Protein 8IS9 (pdb70)

Nearest PDB structures (foldseek):
  8is6-assembly1_A  TM=1.003E+00  e=2.159E-38  Halobacillus halophilus
  8isa-assembly1_A-2  TM=9.893E-01  e=2.420E-36  Halobacillus halophilus
  4ea1-assembly1_A  TM=9.303E-01  e=4.755E-17  Staphylococcus aureus
  2zy1-assembly1_A  TM=8.867E-01  e=2.407E-17  Staphylococcus aureus
  3nri-assembly1_A  TM=8.856E-01  e=6.533E-17  Staphylococcus aureus subsp. aureus A017934/97

InterPro domains:
  IPR002060 Squalene/phytoene synthase [PF00494] (16-266)
  IPR002060 Squalene/phytoene synthase [SFLDG01018] (5-276)
  IPR008949 Isoprenoid synthase domain superfamily [G3DSA:1.10.600.10] (1-278)
  IPR008949 Isoprenoid synthase domain superfamily [SSF48576] (6-274)
  IPR019845 Squalene/phytoene synthase, conserved site [PS01044] (125-140)
  IPR019845 Squalene/phytoene synthase, conserved site [PS01045] (156-181)
  IPR033904 Trans-isoprenyl diphosphate synthases, head-to-head [cd00683] (9-266)
  IPR044843 Trans-isoprenyl diphosphate synthases, bacterial-type [SFLDG01212] (5-276)

Sequence (275 aa):
MDLNNAYDHCKNIIEKHSKTFSKAFAMLPKHQKRAVWAIYAFCRRADDIVDEGENPKEELEAFAVEFDLFMEGRLETEDPCWIALQDAFERFPLDPAPFYEMIVGQRMDLYPKTIDTKDDLLHYCYHVASTVGLMLLPVLAPGKVSRVKTGAIELGYAMQITNILRDIGEDLDNHRIYIPKQMMIEYGYTRTDLHNKKVNEAFIQLWEDLAQDAEHYYRNALATLPEYPVYSRTPVGGAAKMYRAIIQTVRNNDYQVFGNYVSDQMKKQIIAEMQ

Foldseek 3Di:
DDLVVLLVVLLVVCVVPDPLLSVLLVLFPDLLSSLLSLLVVLLVVLLCLLVPNDQSVVVLVVSVVQVVCLVVVRRDDPRSSSSSNNVSVVVWVFDCVLVVLLSVLSVQRNDDDAAADVVSLLSSLQSSFLSSLSRSCRSFAPPCCVVLSVLSSLLSLLLVLLVCLLAQQVVVVVVDHSQHNVLCVVLVCDPVNSVVQHLDPSNVVSSVVSLVSSVVSLVSNLVCLVNTPPSNNLSVNLSSVLSNVQSVQCVVVVSNNNVGHDDPVNSVVSSVVSD

Structure (mmCIF, N/CA/C/O backbo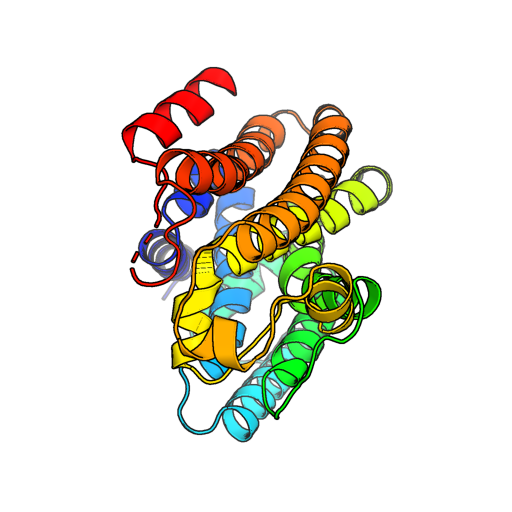ne):
data_8IS9
#
_entry.id   8IS9
#
_cell.length_a   50.590
_cell.length_b   65.130
_cell.length_c   170.940
_cell.angle_alpha   90.00
_cell.angle_beta   90.00
_cell.angle_gamma   90.00
#
_symmetry.space_group_name_H-M   'C 2 2 21'
#
loop_
_entity.id
_entity.type
_entity.pdbx_description
1 polymer CrtM
2 non-polymer 'S-[(2E,6E)-3,7,11-TRIMETHYLDODECA-2,6,10-TRIENYL] TRIHYDROGEN THIODIPHOSPHATE'
3 non-polymer 'MAGNESIUM ION'
4 water wate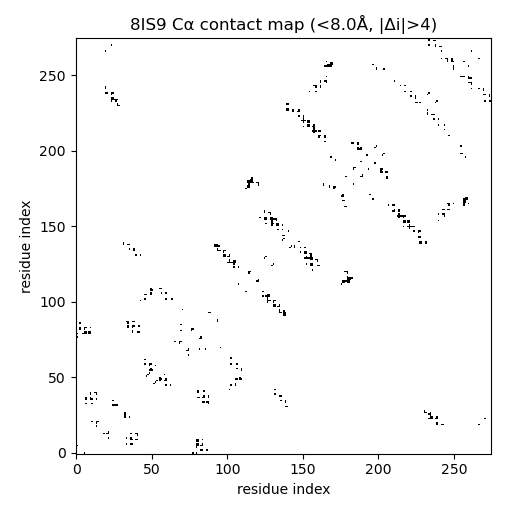r
#
loop_
_atom_site.group_PDB
_atom_site.id
_atom_site.type_symbol
_atom_site.label_atom_id
_atom_site.label_alt_id
_atom_site.label_comp_id
_atom_site.label_asym_id
_atom_site.label_entity_id
_atom_site.label_seq_id
_atom_site.pdbx_PDB_ins_code
_atom_site.Cartn_x
_atom_site.Cartn_y
_atom_site.Cartn_z
_atom_site.occupancy
_atom_site.B_iso_or_equiv
_atom_site.auth_seq_id
_atom_site.auth_comp_id
_atom_site.auth_asym_id
_atom_site.auth_atom_id
_atom_site.pdbx_PDB_model_num
ATOM 1 N N . MET A 1 2 ? 27.666 0.167 10.536 1.00 40.34 2 MET A N 1
ATOM 2 C CA . MET A 1 2 ? 26.944 -0.133 9.300 1.00 36.59 2 MET A CA 1
ATOM 3 C C . MET A 1 2 ? 26.786 1.118 8.442 1.00 37.88 2 MET A C 1
ATOM 4 O O . MET A 1 2 ? 27.002 2.235 8.919 1.00 38.26 2 MET A O 1
ATOM 9 N N . ASP A 1 3 ? 26.409 0.930 7.175 1.00 34.20 3 ASP A N 1
ATOM 10 C CA . ASP A 1 3 ? 26.190 2.060 6.288 1.00 34.08 3 ASP A CA 1
ATOM 11 C C . ASP A 1 3 ? 24.811 2.663 6.549 1.00 33.22 3 ASP A C 1
ATOM 12 O O . ASP A 1 3 ? 24.049 2.193 7.396 1.00 33.43 3 ASP A O 1
ATOM 17 N N . LEU A 1 4 ? 24.486 3.712 5.798 1.00 32.55 4 LEU A N 1
ATOM 18 C CA . LEU A 1 4 ? 23.270 4.464 6.072 1.00 29.06 4 LEU A CA 1
ATOM 19 C C . LEU A 1 4 ? 22.024 3.610 5.861 1.00 28.21 4 LEU A C 1
ATOM 20 O O . LEU A 1 4 ? 21.091 3.652 6.677 1.00 28.17 4 LEU A O 1
ATOM 25 N N . ASN A 1 5 ? 22.000 2.815 4.785 1.00 26.98 5 ASN A N 1
ATOM 26 C CA . ASN A 1 5 ? 20.848 1.961 4.509 1.00 23.85 5 ASN A CA 1
ATOM 27 C C . ASN A 1 5 ? 20.564 1.027 5.679 1.00 29.37 5 ASN A C 1
ATOM 28 O O . ASN A 1 5 ? 19.412 0.873 6.110 1.00 28.16 5 ASN A O 1
ATOM 33 N N . ASN A 1 6 ? 21.606 0.402 6.220 1.00 31.12 6 ASN A N 1
ATOM 34 C CA . ASN A 1 6 ? 21.392 -0.519 7.327 1.00 33.75 6 ASN A CA 1
ATOM 35 C C . ASN A 1 6 ? 21.111 0.209 8.638 1.00 30.17 6 ASN A C 1
ATOM 36 O O . ASN A 1 6 ? 20.404 -0.338 9.492 1.00 30.01 6 ASN A O 1
ATOM 41 N N . ALA A 1 7 ? 21.626 1.434 8.810 1.00 28.26 7 ALA A N 1
ATOM 42 C CA . ALA A 1 7 ? 21.236 2.239 9.966 1.00 28.83 7 ALA A CA 1
ATOM 43 C C . ALA A 1 7 ? 19.752 2.586 9.924 1.00 26.80 7 ALA A C 1
ATOM 44 O O . ALA A 1 7 ? 19.053 2.483 10.939 1.00 25.77 7 ALA A O 1
ATOM 46 N N . TYR A 1 8 ? 19.247 2.999 8.761 1.00 25.92 8 TYR A N 1
ATOM 47 C CA . TYR A 1 8 ? 17.820 3.277 8.660 1.00 25.38 8 TYR A CA 1
ATOM 48 C C . TYR A 1 8 ? 17.001 2.003 8.845 1.00 25.90 8 TYR A C 1
ATOM 49 O O . TYR A 1 8 ? 15.916 2.037 9.436 1.00 26.35 8 TYR A O 1
ATOM 58 N N . ASP A 1 9 ? 17.491 0.874 8.317 1.00 28.42 9 ASP A N 1
ATOM 59 C CA . ASP A 1 9 ? 16.776 -0.391 8.481 1.00 29.84 9 ASP A CA 1
ATOM 60 C C . ASP A 1 9 ? 16.636 -0.766 9.947 1.00 29.95 9 ASP A C 1
ATOM 61 O O . ASP A 1 9 ? 15.618 -1.335 10.357 1.00 30.81 9 ASP A O 1
ATOM 66 N N . HIS A 1 10 ? 17.671 -0.498 10.740 1.00 29.05 10 HIS A N 1
ATOM 67 C CA . HIS A 1 10 ? 17.562 -0.674 12.183 1.00 28.93 10 HIS A CA 1
ATOM 68 C C . HIS A 1 10 ? 16.385 0.112 12.746 1.00 30.96 10 HIS A C 1
ATOM 69 O O . HIS A 1 10 ? 15.651 -0.378 13.619 1.00 29.80 10 HIS A O 1
ATOM 76 N N . CYS A 1 11 ? 16.187 1.337 12.263 1.00 28.57 11 CYS A N 1
ATOM 77 C CA . CYS A 1 11 ? 15.083 2.150 12.763 1.00 27.77 11 CYS A CA 1
ATOM 78 C C . CYS A 1 11 ? 13.738 1.650 12.250 1.00 27.69 11 CYS A C 1
ATOM 79 O O . CYS A 1 11 ? 12.737 1.726 12.975 1.00 25.00 11 CYS A O 1
ATOM 82 N N . LYS A 1 12 ? 13.692 1.145 11.011 1.00 27.24 12 LYS A N 1
ATOM 83 C CA . LYS A 1 12 ? 12.468 0.539 10.499 1.00 30.08 12 LYS A CA 1
ATOM 84 C C . LYS A 1 12 ? 12.021 -0.605 11.403 1.00 29.18 12 LYS A C 1
ATOM 85 O O . LYS A 1 12 ? 10.831 -0.739 11.702 1.00 29.74 12 LYS A O 1
ATOM 91 N N . ASN A 1 13 ? 12.970 -1.416 11.885 1.00 29.29 13 ASN A N 1
ATOM 92 C CA . ASN A 1 13 ? 12.609 -2.522 12.767 1.00 33.26 13 ASN A CA 1
ATOM 93 C C . ASN A 1 13 ? 12.032 -2.020 14.087 1.00 32.37 13 ASN A C 1
ATOM 94 O O . ASN A 1 13 ? 11.108 -2.631 14.642 1.00 33.37 13 ASN A O 1
ATOM 99 N N . ILE A 1 14 ? 12.569 -0.919 14.615 1.00 30.31 14 ILE A N 1
ATOM 100 C CA . ILE A 1 14 ? 12.060 -0.381 15.876 1.00 29.93 14 ILE A CA 1
ATOM 101 C C . ILE A 1 14 ? 10.601 0.046 15.733 1.00 27.75 14 ILE A C 1
ATOM 102 O O . ILE A 1 14 ? 9.759 -0.284 16.578 1.00 30.51 14 ILE A O 1
ATOM 107 N N . ILE A 1 15 ? 10.277 0.800 14.678 1.00 28.10 15 ILE A N 1
ATOM 108 C CA . ILE A 1 15 ? 8.895 1.262 14.531 1.00 28.36 15 ILE A CA 1
ATOM 109 C C . ILE A 1 15 ? 7.970 0.092 14.220 1.00 31.04 15 ILE A C 1
ATOM 110 O O . ILE A 1 15 ? 6.843 0.034 14.725 1.00 29.11 15 ILE A O 1
ATOM 115 N N . GLU A 1 16 ? 8.429 -0.875 13.418 1.00 31.13 16 GLU A N 1
ATOM 116 C CA . GLU A 1 16 ? 7.571 -2.013 13.097 1.00 31.37 16 GLU A CA 1
ATOM 117 C C . GLU A 1 16 ? 7.249 -2.842 14.338 1.00 34.22 16 GLU A C 1
ATOM 118 O O . GLU A 1 16 ? 6.124 -3.337 14.482 1.00 34.84 16 GLU A O 1
ATOM 124 N N . LYS A 1 17 ? 8.213 -2.986 15.255 1.00 32.00 17 LYS A N 1
ATOM 125 C CA . LYS A 1 17 ? 7.968 -3.755 16.474 1.00 33.92 17 LYS A CA 1
ATOM 126 C C . LYS A 1 17 ? 7.085 -3.004 17.463 1.00 36.36 17 LYS A C 1
ATOM 127 O O . LYS A 1 17 ? 6.315 -3.628 18.209 1.00 36.38 17 LYS A O 1
ATOM 129 N N . HIS A 1 18 ? 7.185 -1.676 17.505 1.00 31.85 18 HIS A N 1
ATOM 130 C CA . HIS A 1 18 ? 6.461 -0.925 18.521 1.00 32.99 18 HIS A CA 1
ATOM 131 C C . HIS A 1 18 ? 5.023 -0.605 18.131 1.00 33.54 18 HIS A C 1
ATOM 132 O O . HIS A 1 18 ? 4.134 -0.666 18.987 1.00 31.60 18 HIS A O 1
ATOM 139 N N . SER A 1 19 ? 4.765 -0.243 16.873 1.00 30.74 19 SER A N 1
ATOM 140 C CA . SER A 1 19 ? 3.445 0.279 16.522 1.00 30.12 19 SER A CA 1
ATOM 141 C C . SER A 1 19 ? 3.074 -0.134 15.105 1.00 31.79 19 SER A C 1
ATOM 142 O O . SER A 1 19 ? 3.602 0.426 14.139 1.00 28.87 19 SER A O 1
ATOM 145 N N . LYS A 1 20 ? 2.140 -1.080 14.983 1.00 32.15 20 LYS A N 1
ATOM 146 C CA . LYS A 1 20 ? 1.595 -1.409 13.671 1.00 31.80 20 LYS A CA 1
ATOM 147 C C . LYS A 1 20 ? 0.931 -0.199 13.028 1.00 29.78 20 LYS A C 1
ATOM 148 O O . LYS A 1 20 ? 0.993 -0.034 11.804 1.00 31.00 20 LYS A O 1
ATOM 150 N N . THR A 1 21 ? 0.306 0.663 13.834 1.00 28.18 21 THR A N 1
ATOM 151 C CA . THR A 1 21 ? -0.369 1.840 13.296 1.00 26.06 21 THR A CA 1
ATOM 152 C C . THR A 1 21 ? 0.615 2.812 12.649 1.00 25.20 21 THR A C 1
ATOM 153 O O . THR A 1 21 ? 0.442 3.205 11.492 1.00 24.87 21 THR A O 1
ATOM 157 N N . PHE A 1 22 ? 1.645 3.235 13.390 1.00 27.74 22 PHE A N 1
ATOM 158 C CA . PHE A 1 22 ? 2.540 4.249 12.841 1.00 26.85 22 PHE A CA 1
ATOM 159 C C . PHE A 1 22 ? 3.433 3.678 11.752 1.00 25.32 22 PHE A C 1
ATOM 160 O O . PHE A 1 22 ? 3.750 4.374 10.781 1.00 23.72 22 PHE A O 1
ATOM 168 N N . SER A 1 23 ? 3.853 2.419 11.885 1.00 27.68 23 SER A N 1
ATOM 169 C CA . SER A 1 23 ? 4.685 1.836 10.841 1.00 25.59 23 SER A CA 1
ATOM 170 C C . SER A 1 23 ? 3.907 1.718 9.537 1.00 27.40 23 SER A C 1
ATOM 171 O O . SER A 1 23 ? 4.406 2.087 8.474 1.00 27.77 23 SER A O 1
ATOM 174 N N . LYS A 1 24 ? 2.670 1.227 9.610 1.00 27.37 24 LYS A N 1
ATOM 175 C CA . LYS A 1 24 ? 1.845 1.104 8.410 1.00 28.70 24 LYS A CA 1
ATOM 176 C C . LYS A 1 24 ? 1.539 2.470 7.802 1.00 25.17 24 LYS A C 1
ATOM 177 O O . LYS A 1 24 ? 1.558 2.635 6.574 1.00 29.40 24 LYS A O 1
ATOM 183 N N . ALA A 1 25 ? 1.266 3.466 8.642 1.00 26.66 25 ALA A N 1
ATOM 184 C CA . ALA A 1 25 ? 0.950 4.795 8.131 1.00 23.37 25 ALA A CA 1
ATOM 185 C C . ALA A 1 25 ? 2.158 5.424 7.453 1.00 28.02 25 ALA A C 1
ATOM 186 O O . ALA A 1 25 ? 2.057 5.950 6.337 1.00 27.20 25 ALA A O 1
ATOM 188 N N . PHE A 1 26 ? 3.314 5.370 8.103 1.00 24.35 26 PHE A N 1
ATOM 189 C CA . PHE A 1 26 ? 4.460 6.082 7.558 1.00 24.50 26 PHE A CA 1
ATOM 190 C C . PHE A 1 26 ? 5.162 5.316 6.440 1.00 26.10 26 PHE A C 1
ATOM 191 O O . PHE A 1 26 ? 5.888 5.933 5.651 1.00 24.86 26 PHE A O 1
ATOM 199 N N . ALA A 1 27 ? 4.939 4.000 6.315 1.00 25.08 27 ALA A N 1
ATOM 200 C CA . ALA A 1 27 ? 5.514 3.270 5.178 1.00 26.25 27 ALA A CA 1
ATOM 201 C C . ALA A 1 27 ? 4.999 3.790 3.841 1.00 28.03 27 ALA A C 1
ATOM 202 O O . ALA A 1 27 ? 5.587 3.498 2.789 1.00 32.17 27 ALA A O 1
ATOM 204 N N . MET A 1 28 ? 3.935 4.574 3.868 1.00 29.13 28 MET A N 1
ATOM 205 C CA . MET A 1 28 ? 3.277 5.080 2.686 1.00 27.35 28 MET A CA 1
ATOM 206 C C . MET A 1 28 ? 3.926 6.370 2.195 1.00 27.12 28 MET A C 1
ATOM 207 O O . MET A 1 28 ? 3.602 6.838 1.103 1.00 27.60 28 MET A O 1
ATOM 212 N N . LEU A 1 29 ? 4.862 6.935 2.976 1.00 24.90 29 LEU A N 1
ATOM 213 C CA . LEU A 1 29 ? 5.597 8.129 2.582 1.00 23.22 29 LEU A CA 1
ATOM 214 C C . LEU A 1 29 ? 6.611 7.801 1.491 1.00 22.58 29 LEU A C 1
ATOM 215 O O . LEU A 1 29 ? 7.037 6.650 1.356 1.00 25.29 29 LEU A O 1
ATOM 220 N N . PRO A 1 30 ? 7.036 8.801 0.717 1.00 20.91 30 PRO A N 1
ATOM 221 C CA . PRO A 1 30 ? 8.157 8.591 -0.207 1.00 22.56 30 PRO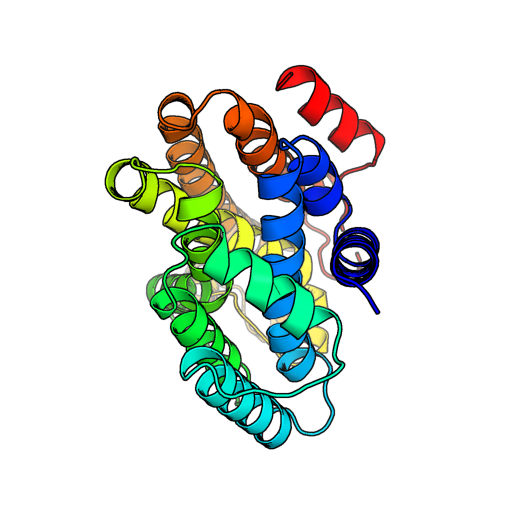 A CA 1
ATOM 222 C C . PRO A 1 30 ? 9.452 8.317 0.550 1.00 23.97 30 PRO A C 1
ATOM 223 O O . PRO A 1 30 ? 9.584 8.601 1.738 1.00 20.05 30 PRO A O 1
ATOM 227 N N . LYS A 1 31 ? 10.437 7.796 -0.184 1.00 23.15 31 LYS A N 1
ATOM 228 C CA . LYS A 1 31 ? 11.567 7.086 0.425 1.00 24.14 31 LYS A CA 1
ATOM 229 C C . LYS A 1 31 ? 12.273 7.890 1.516 1.00 21.69 31 LYS A C 1
ATOM 230 O O . LYS A 1 31 ? 12.389 7.442 2.665 1.00 22.58 31 LYS A O 1
ATOM 236 N N . HIS A 1 32 ? 12.794 9.068 1.169 1.00 21.80 32 HIS A N 1
ATOM 237 C CA . HIS A 1 32 ? 13.648 9.771 2.122 1.00 22.24 32 HIS A CA 1
ATOM 238 C C . HIS A 1 32 ? 12.854 10.347 3.291 1.00 21.67 32 HIS A C 1
ATOM 239 O O . HIS A 1 32 ? 13.366 10.391 4.420 1.00 20.74 32 HIS A O 1
ATOM 246 N N . GLN A 1 33 ? 11.609 10.772 3.050 1.00 22.53 33 GLN A N 1
ATOM 247 C CA . GLN A 1 33 ? 10.745 11.199 4.147 1.00 20.84 33 GLN A CA 1
ATOM 248 C C . GLN A 1 33 ? 10.457 10.046 5.095 1.00 21.05 33 GLN A C 1
ATOM 249 O O . GLN A 1 33 ? 10.495 10.212 6.328 1.00 18.76 33 GLN A O 1
ATOM 255 N N . LYS A 1 34 ? 10.166 8.868 4.535 1.00 18.34 34 LYS A N 1
ATOM 256 C CA . LYS A 1 34 ? 9.895 7.685 5.347 1.00 20.01 34 LYS A CA 1
ATOM 257 C C . LYS A 1 34 ? 11.086 7.333 6.228 1.00 18.37 34 LYS A C 1
ATOM 258 O O . LYS A 1 34 ? 10.934 7.063 7.429 1.00 19.45 34 LYS A O 1
ATOM 264 N N . ARG A 1 35 ? 12.287 7.309 5.641 1.00 20.24 35 ARG A N 1
ATOM 265 C CA . ARG A 1 35 ? 13.484 7.010 6.424 1.00 19.94 35 ARG A CA 1
ATOM 266 C C . ARG A 1 35 ? 13.715 8.045 7.519 1.00 20.02 35 ARG A C 1
ATOM 267 O O . ARG A 1 35 ? 14.036 7.684 8.655 1.00 20.48 35 ARG A O 1
ATOM 275 N N . ALA A 1 36 ? 13.536 9.336 7.211 1.00 19.48 36 ALA A N 1
ATOM 276 C CA . ALA A 1 36 ? 13.699 10.351 8.253 1.00 21.00 36 ALA A CA 1
ATOM 277 C C . ALA A 1 36 ? 12.701 10.159 9.393 1.00 19.69 36 ALA A C 1
ATOM 278 O O . ALA A 1 36 ? 13.051 10.349 10.568 1.00 19.70 36 ALA A O 1
ATOM 280 N N . VAL A 1 37 ? 11.456 9.779 9.070 1.00 18.41 37 VAL A N 1
ATOM 281 C CA . VAL A 1 37 ? 10.462 9.546 10.119 1.00 18.00 37 VAL A CA 1
ATOM 282 C C . VAL A 1 37 ? 10.873 8.371 10.995 1.00 21.72 37 VAL A C 1
ATOM 283 O O . VAL A 1 37 ? 10.747 8.426 12.221 1.00 18.92 37 VAL A O 1
ATOM 287 N N . TRP A 1 38 ? 11.369 7.287 10.393 1.00 19.95 38 TRP A N 1
ATOM 288 C CA . TRP A 1 38 ? 11.895 6.175 11.192 1.00 20.71 38 TRP A CA 1
ATOM 289 C C . TRP A 1 38 ? 12.963 6.626 12.185 1.00 21.88 38 TRP A C 1
ATOM 290 O O . TRP A 1 38 ? 12.958 6.200 13.347 1.00 21.30 38 TRP A O 1
ATOM 301 N N . ALA A 1 39 ? 13.908 7.461 11.741 1.00 17.16 39 ALA A N 1
ATOM 302 C CA . ALA A 1 39 ? 14.980 7.897 12.637 1.00 18.08 39 ALA A CA 1
ATOM 303 C C . ALA A 1 39 ? 14.437 8.777 13.763 1.00 19.97 39 ALA A C 1
ATOM 304 O O . ALA A 1 39 ? 14.841 8.635 14.929 1.00 20.84 39 ALA A O 1
ATOM 306 N N . ILE A 1 40 ? 13.527 9.694 13.431 1.00 19.96 40 ILE A N 1
ATOM 307 C CA . ILE A 1 40 ? 12.945 10.574 14.445 1.00 23.44 40 ILE A CA 1
ATOM 308 C C . ILE A 1 40 ? 12.114 9.771 15.440 1.00 22.37 40 ILE A C 1
ATOM 309 O O . ILE A 1 40 ? 12.197 9.986 16.661 1.00 20.53 40 ILE A O 1
ATOM 314 N N . TYR A 1 41 ? 11.318 8.823 14.938 1.00 20.90 41 TYR A N 1
ATOM 315 C CA . TYR A 1 41 ? 10.553 7.935 15.811 1.00 22.42 41 TYR A CA 1
ATOM 316 C C . TYR A 1 41 ? 11.462 7.155 16.754 1.00 21.69 41 TYR A C 1
ATOM 317 O O . TYR A 1 41 ? 11.158 7.017 17.952 1.00 24.01 41 TYR A O 1
ATOM 326 N N . ALA A 1 42 ? 12.591 6.653 16.246 1.00 23.27 42 ALA A N 1
ATOM 327 C CA . ALA A 1 42 ? 13.522 5.922 17.102 1.00 24.45 42 ALA A CA 1
ATOM 328 C C . ALA A 1 42 ? 14.071 6.790 18.229 1.00 24.79 42 ALA A C 1
ATOM 329 O O . ALA A 1 42 ? 14.286 6.287 19.335 1.00 23.81 42 ALA A O 1
ATOM 331 N N . PHE A 1 43 ? 14.286 8.087 17.986 1.00 23.42 43 PHE A N 1
ATOM 332 C CA . PHE A 1 43 ? 14.738 8.982 19.054 1.00 24.76 43 PHE A CA 1
ATOM 333 C C . PHE A 1 43 ? 13.680 9.105 20.140 1.00 23.39 43 PHE A C 1
ATOM 334 O O . PHE A 1 43 ? 13.996 9.060 21.337 1.00 22.01 43 PHE A O 1
ATOM 342 N N . CYS A 1 44 ? 12.419 9.266 19.736 1.00 21.40 44 CYS A N 1
ATOM 343 C CA . CYS A 1 44 ? 11.322 9.360 20.700 1.00 21.02 44 CYS A CA 1
ATOM 344 C C . CYS A 1 44 ? 11.167 8.064 21.477 1.00 24.17 44 CYS A C 1
ATOM 345 O O . CYS A 1 44 ? 10.915 8.075 22.688 1.00 24.71 44 CYS A O 1
ATOM 348 N N . ARG A 1 45 ? 11.339 6.938 20.796 1.00 26.92 45 ARG A N 1
ATOM 349 C CA . ARG A 1 45 ? 11.110 5.636 21.403 1.00 24.03 45 ARG A CA 1
ATOM 350 C C . ARG A 1 45 ? 12.174 5.349 22.458 1.00 27.18 45 ARG A C 1
AT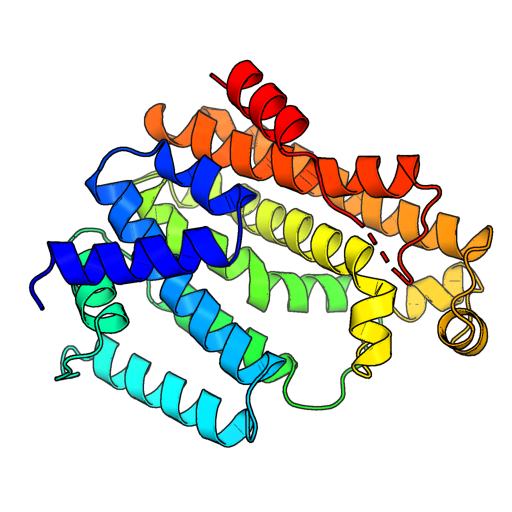OM 351 O O . ARG A 1 45 ? 11.862 4.851 23.548 1.00 28.70 45 ARG A O 1
ATOM 359 N N . ARG A 1 46 ? 13.431 5.702 22.170 1.00 24.23 46 ARG A N 1
ATOM 360 C CA . ARG A 1 46 ? 14.501 5.494 23.146 1.00 26.97 46 ARG A CA 1
ATOM 361 C C . ARG A 1 46 ? 14.287 6.341 24.397 1.00 27.79 46 ARG A C 1
ATOM 362 O O . ARG A 1 46 ? 14.497 5.864 25.520 1.00 29.38 46 ARG A O 1
ATOM 370 N N . ALA A 1 47 ? 13.860 7.596 24.232 1.00 27.03 47 ALA A N 1
ATOM 371 C CA . ALA A 1 47 ? 13.635 8.456 25.395 1.00 24.71 47 ALA A CA 1
ATOM 372 C C . ALA A 1 47 ? 12.516 7.910 26.269 1.00 27.74 47 ALA A C 1
ATOM 373 O O . ALA A 1 47 ? 12.651 7.815 27.499 1.00 26.45 47 ALA A O 1
ATOM 375 N N . ASP A 1 48 ? 11.395 7.552 25.645 1.00 26.34 48 ASP A N 1
ATOM 376 C CA . ASP A 1 48 ? 10.251 7.061 26.401 1.00 25.00 48 ASP A CA 1
ATOM 377 C C . ASP A 1 48 ? 10.551 5.725 27.063 1.00 30.30 48 ASP A C 1
ATOM 378 O O . ASP A 1 48 ? 10.057 5.457 28.167 1.00 26.37 48 ASP A O 1
ATOM 383 N N . ASP A 1 49 ? 11.364 4.887 26.413 1.00 30.02 49 ASP A N 1
ATOM 384 C CA . ASP A 1 49 ? 11.679 3.574 26.956 1.00 31.08 49 ASP A CA 1
ATOM 385 C C . ASP A 1 49 ? 12.613 3.691 28.150 1.00 32.37 49 ASP A C 1
ATOM 386 O O . ASP A 1 49 ? 12.530 2.884 29.082 1.00 33.54 49 ASP A O 1
ATOM 391 N N . ILE A 1 50 ? 13.514 4.677 28.129 1.00 26.93 50 ILE A N 1
ATOM 392 C CA . ILE A 1 50 ? 14.369 4.930 29.290 1.00 26.58 50 ILE A CA 1
ATOM 393 C C . ILE A 1 50 ? 13.514 5.199 30.521 1.00 32.14 50 ILE A C 1
ATOM 394 O O . ILE A 1 50 ? 13.749 4.650 31.606 1.00 30.87 50 ILE A O 1
ATOM 399 N N . VAL A 1 51 ? 12.506 6.052 30.365 1.00 31.12 51 VAL A N 1
ATOM 400 C CA . VAL A 1 51 ? 11.723 6.506 31.507 1.00 26.44 51 VAL A CA 1
ATOM 401 C C . VAL A 1 51 ? 10.663 5.480 31.895 1.00 32.52 51 VAL A C 1
ATOM 402 O O . VAL A 1 51 ? 10.396 5.264 33.088 1.00 28.96 51 VAL A O 1
ATOM 406 N N . ASP A 1 52 ? 10.042 4.827 30.910 1.00 31.38 52 ASP A N 1
ATOM 407 C CA . ASP A 1 52 ? 8.934 3.923 31.191 1.00 32.92 52 ASP A CA 1
ATOM 408 C C . ASP A 1 52 ? 9.383 2.499 31.483 1.00 33.62 52 ASP A C 1
ATOM 409 O O . ASP A 1 52 ? 8.651 1.762 32.156 1.00 39.88 52 ASP A O 1
ATOM 414 N N . GLU A 1 53 ? 10.563 2.095 31.018 1.00 32.93 53 GLU A N 1
ATOM 415 C CA . GLU A 1 53 ? 11.012 0.720 31.201 1.00 36.82 53 GLU A CA 1
ATOM 416 C C . GLU A 1 53 ? 12.409 0.580 31.797 1.00 38.81 53 GLU A C 1
ATOM 417 O O . GLU A 1 53 ? 12.776 -0.536 32.182 1.00 41.91 53 GLU A O 1
ATOM 419 N N . GLY A 1 54 ? 13.189 1.668 31.917 1.00 36.88 54 GLY A N 1
ATOM 420 C CA . GLY A 1 54 ? 14.561 1.559 32.373 1.00 34.82 54 GLY A CA 1
ATOM 421 C C . GLY A 1 54 ? 14.684 1.368 33.878 1.00 36.40 54 GLY A C 1
ATOM 422 O O . GLY A 1 54 ? 13.727 1.554 34.629 1.00 38.43 54 GLY A O 1
ATOM 423 N N . GLU A 1 55 ? 15.900 1.016 34.305 1.00 36.79 55 GLU A N 1
ATOM 424 C CA . GLU A 1 55 ? 16.181 0.674 35.700 1.00 38.22 55 GLU A CA 1
ATOM 425 C C . GLU A 1 55 ? 16.587 1.873 36.550 1.00 39.83 55 GLU A C 1
ATOM 426 O O . GLU A 1 55 ? 16.223 1.933 37.730 1.00 40.00 55 GLU A O 1
ATOM 428 N N . ASN A 1 56 ? 17.355 2.825 36.021 1.00 37.22 56 ASN A N 1
ATOM 429 C CA . ASN A 1 56 ? 17.567 4.089 36.726 1.00 38.85 56 ASN A CA 1
ATOM 430 C C . ASN A 1 56 ? 17.252 5.128 35.668 1.00 34.08 56 ASN A C 1
ATOM 431 O O . ASN A 1 56 ? 18.133 5.533 34.895 1.00 35.37 56 ASN A O 1
ATOM 436 N N . PRO A 1 57 ? 16.000 5.559 35.580 1.00 34.10 57 PRO A N 1
ATOM 437 C CA . PRO A 1 57 ? 15.635 6.461 34.484 1.00 33.85 57 PRO A CA 1
ATOM 438 C C . PRO A 1 57 ? 16.241 7.84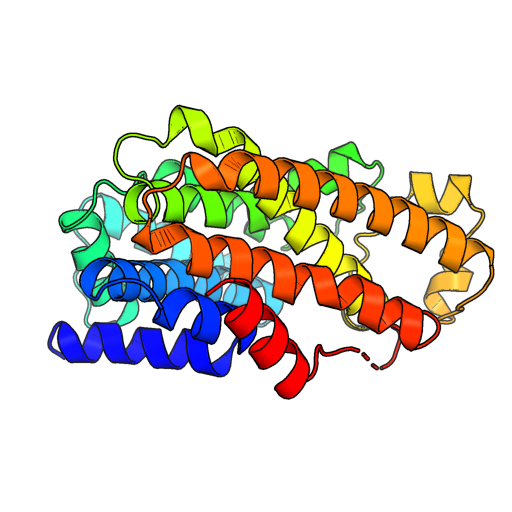9 34.606 1.00 32.31 57 PRO A C 1
ATOM 439 O O . PRO A 1 57 ? 16.415 8.512 33.570 1.00 27.69 57 PRO A O 1
ATOM 443 N N . LYS A 1 58 ? 16.527 8.341 35.822 1.00 27.74 58 LYS A N 1
ATOM 444 C CA . LYS A 1 58 ? 17.080 9.692 35.897 1.00 29.94 58 LYS A CA 1
ATOM 445 C C . LYS A 1 58 ? 18.473 9.713 35.278 1.00 31.41 58 LYS A C 1
ATOM 446 O O . LYS A 1 58 ? 18.787 10.540 34.404 1.00 32.09 58 LYS A O 1
ATOM 452 N N . GLU A 1 59 ? 19.354 8.828 35.766 1.00 33.36 59 GLU A N 1
ATOM 453 C CA . GLU A 1 59 ? 20.726 8.780 35.272 1.00 32.47 59 GLU A CA 1
ATOM 454 C C . GLU A 1 59 ? 20.755 8.462 33.778 1.00 30.99 59 GLU A C 1
ATOM 455 O O . GLU A 1 59 ? 21.524 9.062 33.022 1.00 30.96 59 GLU A O 1
ATOM 461 N N . GLU A 1 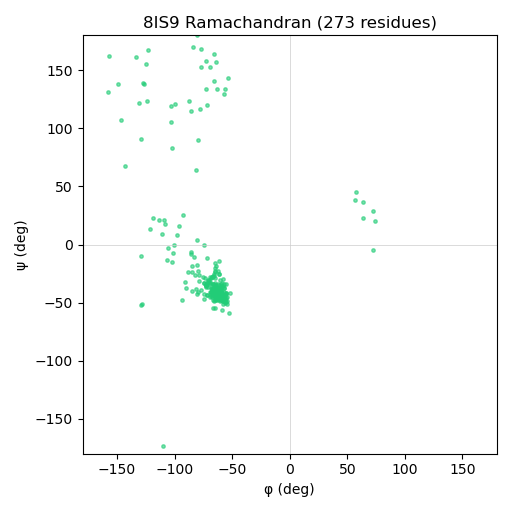60 ? 19.900 7.541 33.331 1.00 28.85 60 GLU A N 1
ATOM 462 C CA . GLU A 1 60 ? 19.921 7.136 31.924 1.00 30.28 60 GLU A CA 1
ATOM 463 C C . GLU A 1 60 ? 19.341 8.215 31.008 1.00 29.39 60 GLU A C 1
ATOM 464 O O . GLU A 1 60 ? 19.795 8.375 29.867 1.00 24.72 60 GLU A O 1
ATOM 470 N N . LEU A 1 61 ? 18.317 8.940 31.465 1.00 26.99 61 LEU A N 1
ATOM 471 C CA . LEU A 1 61 ? 17.771 10.022 30.649 1.00 28.03 61 LEU A CA 1
ATOM 472 C C . LEU A 1 61 ? 18.726 11.210 30.612 1.00 28.40 61 LEU A C 1
ATOM 473 O O . LEU A 1 61 ? 18.872 11.872 29.578 1.00 25.10 61 LEU A O 1
ATOM 478 N N . GLU A 1 62 ? 19.400 11.496 31.727 1.00 27.23 62 GLU A N 1
ATOM 479 C CA . GLU A 1 62 ? 20.389 12.567 31.701 1.00 24.69 62 GLU A CA 1
ATOM 480 C C . GLU A 1 62 ? 21.511 12.250 30.715 1.00 25.49 62 GLU A C 1
ATOM 481 O O . GLU A 1 62 ? 21.989 13.142 30.013 1.00 25.52 62 GLU A O 1
ATOM 483 N N . ALA A 1 63 ? 21.942 10.985 30.654 1.00 24.83 63 ALA A N 1
ATOM 484 C CA . ALA A 1 63 ? 22.983 10.591 29.704 1.00 24.78 63 ALA A CA 1
ATOM 485 C C . ALA A 1 63 ? 22.485 10.705 28.274 1.00 26.70 63 ALA A C 1
ATOM 486 O O . ALA A 1 63 ? 23.232 11.121 27.385 1.00 26.05 63 ALA A O 1
ATOM 488 N N . PHE A 1 64 ? 21.228 10.324 28.042 1.00 22.99 64 PHE A N 1
ATOM 489 C CA . PHE A 1 64 ? 20.628 10.485 26.720 1.00 25.23 64 PHE A CA 1
ATOM 490 C C . PHE A 1 64 ? 20.615 11.951 26.304 1.00 24.17 64 PHE A C 1
ATOM 491 O O . PHE A 1 64 ? 20.954 12.283 25.159 1.00 24.44 64 PHE A O 1
ATOM 499 N N . ALA A 1 65 ? 20.247 12.846 27.231 1.00 22.00 65 ALA A N 1
ATOM 500 C CA . ALA A 1 65 ? 20.218 14.277 26.942 1.00 24.97 65 ALA A CA 1
ATOM 501 C C . ALA A 1 65 ? 21.612 14.803 26.642 1.00 25.49 65 ALA A C 1
ATOM 502 O O . ALA A 1 65 ? 21.788 15.630 25.739 1.00 23.61 65 ALA A O 1
ATOM 504 N N . VAL A 1 66 ? 22.614 14.317 27.376 1.00 25.06 66 VAL A N 1
ATOM 505 C CA . VAL A 1 66 ? 23.993 14.736 27.134 1.00 26.61 66 VAL A CA 1
ATOM 506 C C . VAL A 1 66 ? 24.452 14.305 25.746 1.00 23.42 66 VAL A C 1
ATOM 507 O O . VAL A 1 66 ? 25.107 15.073 25.029 1.00 25.02 66 VAL A O 1
ATOM 511 N N . GLU A 1 67 ? 24.118 13.074 25.347 1.00 24.24 67 GLU A N 1
ATOM 512 C CA . GLU A 1 67 ? 24.469 12.598 24.011 1.00 25.75 67 GLU A CA 1
ATOM 513 C C . GLU A 1 67 ? 23.782 13.418 22.925 1.00 25.50 67 GLU A C 1
ATOM 514 O O . GLU A 1 67 ? 24.385 13.716 21.888 1.00 23.80 67 GLU A O 1
ATOM 516 N N . PHE A 1 68 ? 22.511 13.782 23.132 1.00 23.05 68 PHE A N 1
ATOM 517 C CA . PHE A 1 68 ? 21.834 14.595 22.128 1.00 23.27 68 PHE A CA 1
ATOM 518 C C . PHE A 1 68 ? 22.459 15.984 22.038 1.00 25.29 68 PHE A C 1
ATOM 519 O O . PHE A 1 68 ? 22.561 16.549 20.945 1.00 25.38 68 PHE A O 1
ATOM 527 N N . ASP A 1 69 ? 22.934 16.524 23.162 1.00 24.70 69 ASP A N 1
ATOM 528 C CA . ASP A 1 69 ? 23.673 17.784 23.141 1.00 23.68 69 ASP A CA 1
ATOM 529 C C . ASP A 1 69 ? 24.921 17.657 22.276 1.00 24.33 69 ASP A C 1
ATOM 530 O O . ASP A 1 69 ? 25.197 18.511 21.423 1.00 26.27 69 ASP A O 1
ATOM 535 N N . LEU A 1 70 ? 25.690 16.586 22.492 1.00 23.67 70 LEU A N 1
ATOM 536 C CA . LEU A 1 70 ? 26.878 16.340 21.680 1.00 23.67 70 LEU A CA 1
ATOM 537 C C . LEU A 1 70 ? 26.500 16.158 20.218 1.00 24.18 70 LEU A C 1
ATOM 538 O O . LEU A 1 70 ? 27.179 16.666 19.325 1.00 23.77 70 LEU A O 1
ATOM 543 N N . PHE A 1 71 ? 25.416 15.428 19.968 1.00 22.94 71 PHE A N 1
ATOM 544 C CA . PHE A 1 71 ? 24.920 15.232 18.611 1.00 24.38 71 PHE A CA 1
ATOM 545 C C . PHE A 1 71 ? 24.641 16.562 17.919 1.00 23.21 71 PHE A C 1
ATOM 546 O O . PHE A 1 71 ? 25.044 16.773 16.766 1.00 25.03 71 PHE A O 1
ATOM 554 N N . MET A 1 72 ? 23.930 17.474 18.604 1.00 23.72 72 MET A N 1
ATOM 555 C CA . MET A 1 72 ? 23.593 18.765 17.997 1.00 28.90 72 MET A CA 1
ATOM 556 C C . MET A 1 72 ? 24.804 19.659 17.765 1.00 30.83 72 MET A C 1
ATOM 557 O O . MET A 1 72 ? 24.789 20.469 16.829 1.00 32.82 72 MET A O 1
ATOM 562 N N . GLU A 1 73 ? 25.856 19.523 18.567 1.00 27.39 73 GLU A N 1
ATOM 563 C CA . GLU A 1 73 ? 27.089 20.253 18.294 1.00 29.49 73 GLU A CA 1
ATOM 564 C C . GLU A 1 73 ? 27.861 19.672 17.123 1.00 30.15 73 GLU A C 1
ATOM 565 O O . GLU A 1 73 ? 28.911 20.220 16.753 1.00 32.89 73 GLU A O 1
ATOM 567 N N . GLY A 1 74 ? 27.358 18.599 16.514 1.00 29.35 74 GLY A N 1
ATOM 568 C CA . GLY A 1 74 ? 28.039 17.960 15.408 1.00 29.20 74 GLY A CA 1
ATOM 569 C C . GLY A 1 74 ? 29.255 17.167 15.811 1.00 32.86 74 GLY A C 1
ATOM 570 O O . GLY A 1 74 ? 30.102 16.877 14.962 1.00 36.86 74 GLY A O 1
ATOM 571 N N . ARG A 1 75 ? 29.356 16.789 17.085 1.00 28.90 75 ARG A N 1
ATOM 572 C CA . ARG A 1 75 ? 30.568 16.195 17.629 1.00 33.65 75 ARG A CA 1
ATOM 573 C C . ARG A 1 75 ? 30.357 14.802 18.218 1.00 34.73 75 ARG A C 1
ATOM 574 O O . ARG A 1 75 ? 31.248 14.303 18.913 1.00 37.75 75 ARG A O 1
ATOM 576 N N . LEU A 1 76 ? 29.222 14.147 17.963 1.00 27.05 76 LEU A N 1
ATOM 577 C CA . LEU A 1 76 ? 29.013 12.789 18.458 1.00 28.47 76 LEU A CA 1
ATOM 578 C C . LEU A 1 76 ? 29.614 11.790 17.471 1.00 29.86 76 LEU A C 1
ATOM 579 O O . LEU A 1 76 ? 29.153 11.687 16.325 1.00 30.59 76 LEU A O 1
ATOM 584 N N . GLU A 1 77 ? 30.650 11.067 17.909 1.00 29.67 77 GLU A N 1
ATOM 585 C CA . GLU A 1 77 ? 31.259 9.986 17.136 1.00 30.45 77 GLU A CA 1
ATOM 586 C C . GLU A 1 77 ? 30.774 8.661 17.716 1.00 29.59 77 GLU A C 1
ATOM 587 O O . GLU A 1 77 ? 31.014 8.375 18.893 1.00 30.72 77 GLU A O 1
ATOM 593 N N . THR A 1 78 ? 30.089 7.862 16.900 1.00 30.74 78 THR A N 1
ATOM 594 C CA . THR A 1 78 ? 29.380 6.700 17.418 1.00 30.24 78 THR A CA 1
ATOM 595 C C . THR A 1 78 ? 29.184 5.677 16.308 1.00 33.39 78 THR A C 1
ATOM 596 O O . THR A 1 78 ? 29.301 5.987 15.119 1.00 34.90 78 THR A O 1
ATOM 600 N N . GLU A 1 79 ? 28.893 4.445 16.721 1.00 32.30 79 GLU A N 1
ATOM 601 C CA . GLU A 1 79 ? 28.469 3.381 15.820 1.00 33.39 79 GLU A CA 1
ATOM 602 C C . GLU A 1 79 ? 27.009 3.002 16.038 1.00 31.88 79 GLU A C 1
ATOM 603 O O . GLU A 1 79 ? 26.541 2.005 15.474 1.00 34.83 79 GLU A O 1
ATOM 609 N N . ASP A 1 80 ? 26.286 3.776 16.835 1.00 34.22 80 ASP A N 1
ATOM 610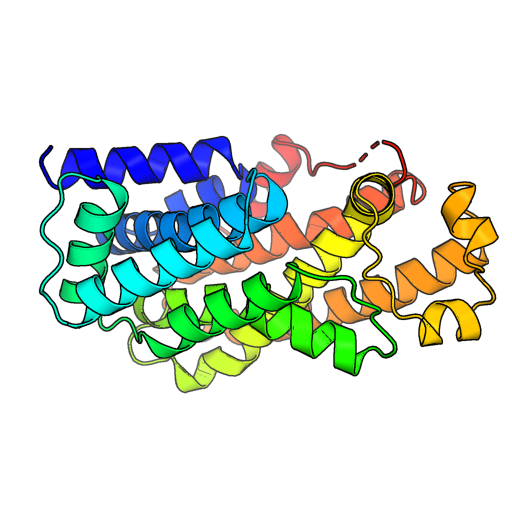 C CA . ASP A 1 80 ? 24.891 3.481 17.167 1.00 29.55 80 ASP A CA 1
ATOM 611 C C . ASP A 1 80 ? 24.053 3.745 15.921 1.00 28.76 80 ASP A C 1
ATOM 612 O O . ASP A 1 80 ? 24.053 4.874 15.416 1.00 26.67 80 ASP A O 1
ATOM 617 N N . PRO A 1 81 ? 23.342 2.756 15.389 1.00 28.91 81 PRO A N 1
ATOM 618 C CA . PRO A 1 81 ? 22.600 2.998 14.139 1.00 27.27 81 PRO A CA 1
ATOM 619 C C . PRO A 1 81 ? 21.547 4.090 14.268 1.00 27.23 81 PRO A C 1
ATOM 620 O O . PRO A 1 81 ? 21.273 4.791 13.284 1.00 25.99 81 PRO A O 1
ATOM 624 N N . CYS A 1 82 ? 20.959 4.265 15.453 1.00 26.88 82 CYS A N 1
ATOM 625 C CA . CYS A 1 82 ? 19.931 5.288 15.628 1.00 26.06 82 CYS A CA 1
ATOM 626 C C . CYS A 1 82 ? 20.501 6.684 15.430 1.00 24.87 82 CYS A C 1
ATOM 627 O O . CYS A 1 82 ? 19.862 7.544 14.814 1.00 24.09 82 CYS A O 1
ATOM 630 N N . TRP A 1 83 ? 21.701 6.937 15.959 1.00 25.69 83 TRP A N 1
ATOM 631 C CA . TRP A 1 83 ? 22.320 8.244 15.776 1.00 23.13 83 TRP A CA 1
ATOM 632 C C . TRP A 1 83 ? 22.811 8.438 14.341 1.00 23.27 83 TRP A C 1
ATOM 633 O O . TRP A 1 83 ? 22.771 9.556 13.824 1.00 24.31 83 TRP A O 1
ATOM 644 N N . ILE A 1 84 ? 23.299 7.376 13.695 1.00 22.24 84 ILE A N 1
ATOM 645 C CA . ILE A 1 84 ? 23.747 7.484 12.309 1.00 24.35 84 ILE A CA 1
ATOM 646 C C . ILE A 1 84 ? 22.574 7.867 11.412 1.00 24.28 84 ILE A C 1
ATOM 647 O O . ILE A 1 84 ? 22.680 8.751 10.551 1.00 24.36 84 ILE A O 1
ATOM 652 N N . ALA A 1 85 ? 21.433 7.205 11.616 1.00 22.14 85 ALA A N 1
ATOM 653 C CA . ALA A 1 85 ? 20.227 7.531 10.861 1.00 21.16 85 ALA A CA 1
ATOM 654 C C . ALA A 1 85 ? 19.760 8.953 11.155 1.00 20.72 85 ALA A C 1
ATOM 655 O O . ALA A 1 85 ? 19.429 9.708 10.233 1.00 19.45 85 ALA A O 1
ATOM 657 N N . LEU A 1 86 ? 19.718 9.332 12.443 1.00 21.39 86 LEU A N 1
ATOM 658 C CA . LEU A 1 86 ? 19.265 10.673 12.808 1.00 19.58 86 LEU A CA 1
ATOM 659 C C . LEU A 1 86 ? 20.209 11.749 12.279 1.00 20.66 86 LEU A C 1
ATOM 660 O O . LEU A 1 86 ? 19.771 12.849 11.922 1.00 20.61 86 LEU A O 1
ATOM 665 N N . GLN A 1 87 ? 21.513 11.464 12.247 1.00 21.50 87 GLN A N 1
ATOM 666 C CA . GLN A 1 87 ? 22.442 12.418 11.659 1.00 23.66 87 GLN A CA 1
ATOM 667 C C . GLN A 1 87 ? 22.069 12.714 10.207 1.00 23.55 87 GLN A C 1
ATOM 668 O O . GLN A 1 87 ? 22.033 13.877 9.792 1.00 23.47 87 GLN A O 1
ATOM 674 N N . ASP A 1 88 ? 21.724 11.680 9.439 1.00 19.30 88 ASP A N 1
ATOM 675 C CA . ASP A 1 88 ? 21.365 11.909 8.042 1.00 21.47 88 ASP A CA 1
ATOM 676 C C . ASP A 1 88 ? 20.055 12.674 7.932 1.00 21.21 88 ASP A C 1
ATOM 677 O O . ASP A 1 88 ? 19.931 13.589 7.109 1.00 20.90 88 ASP A O 1
ATOM 682 N N . ALA A 1 89 ? 19.074 12.335 8.773 1.00 20.32 89 ALA A N 1
ATOM 683 C CA . ALA A 1 89 ? 17.802 13.036 8.714 1.00 19.38 89 ALA A CA 1
ATOM 684 C C . ALA A 1 89 ? 17.960 14.529 9.002 1.00 20.38 89 ALA A C 1
ATOM 685 O O . ALA A 1 89 ? 17.333 15.357 8.327 1.00 21.10 89 ALA A O 1
ATOM 687 N N . PHE A 1 90 ? 18.796 14.895 9.998 1.00 21.94 90 PHE A N 1
ATOM 688 C CA . PHE A 1 90 ? 19.014 16.307 10.314 1.00 20.90 90 PHE A CA 1
ATOM 689 C C . PHE A 1 90 ? 19.776 17.026 9.212 1.00 27.69 90 PHE A C 1
ATOM 690 O O . PHE A 1 90 ? 19.632 18.241 9.035 1.00 31.82 90 PHE A O 1
ATOM 698 N N . GLU A 1 91 ? 20.609 16.309 8.484 1.00 24.90 91 GLU A N 1
ATOM 699 C CA . GLU A 1 91 ? 21.367 16.939 7.424 1.00 28.22 91 GLU A CA 1
ATOM 700 C C . GLU A 1 91 ? 20.559 16.996 6.135 1.00 25.32 91 GLU A C 1
ATOM 701 O O . GLU A 1 91 ? 20.758 17.908 5.326 1.00 32.94 91 GLU A O 1
ATOM 707 N N . ARG A 1 92 ? 19.573 16.116 5.980 1.00 24.98 92 ARG A N 1
ATOM 708 C CA . ARG A 1 92 ? 18.799 16.021 4.751 1.00 23.76 92 ARG A CA 1
ATOM 709 C C . ARG A 1 92 ? 17.557 16.905 4.761 1.00 25.14 92 ARG A C 1
ATOM 710 O O . ARG A 1 92 ? 17.146 17.403 3.709 1.00 27.10 92 ARG A O 1
ATOM 718 N N . PHE A 1 93 ? 16.949 17.111 5.926 1.00 22.51 93 PHE A N 1
ATOM 719 C CA . PHE A 1 93 ? 15.769 17.937 6.118 1.00 23.12 93 PHE A CA 1
ATOM 720 C C . PHE A 1 93 ? 16.057 18.991 7.174 1.00 25.59 93 PHE A C 1
ATOM 721 O O . PHE A 1 93 ? 16.916 18.786 8.031 1.00 27.57 93 PHE A O 1
ATOM 729 N N . PRO A 1 94 ? 15.348 20.119 7.156 1.00 25.28 94 PRO A N 1
ATOM 730 C CA . PRO A 1 94 ? 15.596 21.165 8.169 1.00 28.14 94 PRO A CA 1
ATOM 731 C C . PRO A 1 94 ? 14.894 20.882 9.496 1.00 26.29 94 PRO A C 1
ATOM 732 O O . PRO A 1 94 ? 14.012 21.624 9.945 1.00 31.12 94 PRO A O 1
ATOM 736 N N . LEU A 1 95 ? 15.291 19.798 10.149 1.00 24.23 95 LEU A N 1
ATOM 737 C CA . LEU A 1 95 ? 14.725 19.486 11.457 1.00 23.78 95 LEU A CA 1
ATOM 738 C C . LEU A 1 95 ? 15.120 20.544 12.481 1.00 26.69 95 LEU A C 1
ATOM 739 O O . LEU A 1 95 ? 16.254 21.032 12.496 1.00 30.02 95 LEU A O 1
ATOM 744 N N . ASP A 1 96 ? 14.167 20.888 13.345 1.00 29.08 96 ASP A N 1
ATOM 745 C CA . ASP A 1 96 ? 14.346 21.891 14.386 1.00 29.88 96 ASP A CA 1
ATOM 746 C C . ASP A 1 96 ? 14.634 21.180 15.697 1.00 27.46 96 ASP A C 1
ATOM 747 O O . ASP A 1 96 ? 13.811 20.363 16.125 1.00 27.48 96 ASP A O 1
ATOM 752 N N . PRO A 1 97 ? 15.767 21.421 16.356 1.00 26.56 97 PRO A N 1
ATOM 753 C CA . PRO A 1 97 ? 16.033 20.717 17.619 1.00 24.75 97 PRO A CA 1
ATOM 754 C C . PRO A 1 97 ? 15.066 21.066 18.735 1.00 23.32 97 PRO A C 1
ATOM 755 O O . PRO A 1 97 ? 14.977 20.304 19.708 1.00 24.63 97 PRO A O 1
ATOM 759 N N . ALA A 1 98 ? 14.371 22.201 18.651 1.00 25.75 98 ALA A N 1
ATOM 760 C CA . ALA A 1 98 ? 13.593 22.664 19.801 1.00 25.25 98 ALA A CA 1
ATOM 761 C C . ALA A 1 98 ? 12.574 21.639 20.289 1.00 25.72 98 ALA A C 1
ATOM 762 O O . ALA A 1 98 ? 12.559 21.362 21.502 1.00 23.43 98 ALA A O 1
ATOM 764 N N . PRO A 1 99 ? 11.715 21.039 19.447 1.00 23.86 99 PRO A N 1
ATOM 765 C CA . PRO A 1 99 ? 10.790 20.017 19.976 1.00 22.79 99 PRO A CA 1
ATOM 766 C C . PRO A 1 99 ? 11.490 18.765 20.488 1.00 23.24 99 PRO A C 1
ATOM 767 O O . PRO A 1 99 ? 10.924 18.054 21.324 1.00 21.15 99 PRO A O 1
ATOM 771 N N . PHE A 1 100 ? 12.689 18.447 19.990 1.00 20.67 100 PHE A N 1
ATOM 772 C CA . PHE A 1 100 ? 13.438 17.318 20.538 1.00 18.51 100 PHE A CA 1
ATOM 773 C C . PHE A 1 100 ? 13.801 17.563 21.997 1.00 22.30 100 PHE A C 1
ATOM 774 O O . PHE A 1 100 ? 13.656 16.672 22.841 1.00 22.01 100 PHE A O 1
ATOM 782 N N . TYR A 1 101 ? 14.294 18.768 22.303 1.00 22.51 101 TYR A N 1
ATOM 783 C CA . TYR A 1 101 ? 14.564 19.130 23.696 1.00 22.17 101 TYR A CA 1
ATOM 784 C C . TYR A 1 101 ? 13.292 19.109 24.526 1.00 22.24 101 TYR A C 1
ATOM 785 O O . TYR A 1 101 ? 13.304 18.678 25.688 1.00 24.28 101 TYR A O 1
ATOM 794 N N . GLU A 1 102 ? 12.187 19.593 23.954 1.00 22.72 102 GLU A N 1
ATOM 795 C CA . GLU A 1 102 ? 10.934 19.666 24.698 1.00 23.67 102 GLU A CA 1
ATOM 796 C C . GLU A 1 102 ? 10.414 18.274 25.044 1.00 22.58 102 GLU A C 1
ATOM 797 O O . GLU A 1 102 ? 9.846 18.077 26.129 1.00 22.32 102 GLU A O 1
ATOM 803 N N . MET A 1 103 ? 10.632 17.294 24.157 1.00 22.91 103 MET A N 1
ATOM 804 C CA . MET A 1 103 ? 10.292 15.902 24.450 1.00 21.53 103 MET A CA 1
ATOM 805 C C . MET A 1 103 ? 11.037 15.387 25.678 1.00 25.19 103 MET A C 1
ATOM 806 O O . MET A 1 103 ? 10.462 14.666 26.507 1.00 21.46 103 MET A O 1
ATOM 811 N N . ILE A 1 104 ? 12.314 15.739 25.810 1.00 22.42 104 ILE A N 1
ATOM 812 C CA . ILE A 1 104 ? 13.082 15.290 26.962 1.00 22.75 104 ILE A CA 1
ATOM 813 C C . ILE A 1 104 ? 12.546 15.942 28.231 1.00 23.13 104 ILE A C 1
ATOM 814 O O . ILE A 1 104 ? 12.482 15.309 29.294 1.00 25.11 104 ILE A O 1
ATOM 819 N N . VAL A 1 105 ? 12.133 17.210 28.136 1.00 24.17 105 VAL A N 1
ATOM 820 C CA . VAL A 1 105 ? 11.447 17.864 29.249 1.00 25.88 105 VAL A CA 1
ATOM 821 C C . VAL A 1 105 ? 10.204 17.075 29.641 1.00 25.64 105 VAL A C 1
ATOM 822 O O . VAL A 1 105 ? 9.919 16.879 30.832 1.00 24.19 105 VAL A O 1
ATOM 826 N N . GLY A 1 106 ? 9.436 16.617 28.649 1.00 25.05 106 GLY A N 1
ATOM 827 C CA . GLY A 1 106 ? 8.250 15.830 28.949 1.00 23.43 106 GLY A CA 1
ATOM 828 C C . GLY A 1 106 ? 8.571 14.515 29.635 1.00 27.43 106 GLY A C 1
ATOM 829 O O . GLY A 1 106 ? 7.893 14.114 30.581 1.00 23.00 106 GLY A O 1
ATOM 830 N N . GLN A 1 107 ? 9.606 13.826 29.166 1.00 25.06 107 GLN A N 1
ATOM 831 C CA . GLN A 1 107 ? 9.975 12.555 29.777 1.00 21.01 107 GLN A CA 1
ATOM 832 C C . GLN A 1 107 ? 10.425 12.738 31.225 1.00 22.25 107 GLN A C 1
ATOM 833 O O . GLN A 1 107 ? 10.166 11.875 32.065 1.00 24.35 107 GLN A O 1
ATOM 839 N N . ARG A 1 108 ? 11.093 13.857 31.528 1.00 22.75 108 ARG A N 1
ATOM 840 C CA . ARG A 1 108 ? 11.462 14.178 32.908 1.00 24.97 108 ARG A CA 1
ATOM 841 C C . ARG A 1 108 ? 10.241 14.240 33.811 1.00 25.41 108 ARG A C 1
ATOM 842 O O . ARG A 1 108 ? 10.339 13.962 35.014 1.00 24.59 108 ARG A O 1
ATOM 850 N N . MET A 1 109 ? 9.082 14.606 33.252 1.00 24.44 109 MET A N 1
ATOM 851 C CA . MET A 1 109 ? 7.848 14.731 34.037 1.00 28.08 109 MET A CA 1
ATOM 852 C C . MET A 1 109 ? 7.433 13.394 34.638 1.00 26.97 109 MET A C 1
ATOM 853 O O . MET A 1 109 ? 6.703 13.367 35.639 1.00 32.45 109 MET A O 1
ATOM 858 N N . ASP A 1 110 ? 7.889 12.286 34.059 1.00 24.07 110 ASP A N 1
ATOM 859 C CA . ASP A 1 110 ? 7.493 10.950 34.472 1.00 26.17 110 ASP A CA 1
ATOM 860 C C . ASP A 1 110 ? 8.504 10.305 35.409 1.00 28.02 110 ASP A C 1
ATOM 861 O O . ASP A 1 110 ? 8.381 9.115 35.720 1.00 27.18 110 ASP A O 1
ATOM 866 N N . LEU A 1 111 ? 9.500 11.068 35.859 1.00 24.85 111 LEU A N 1
ATOM 867 C CA . LEU A 1 111 ? 10.556 10.498 36.686 1.00 23.23 111 LEU A CA 1
ATOM 868 C C . LEU A 1 111 ? 10.156 10.402 38.144 1.00 25.96 111 LEU A C 1
ATOM 869 O O . LEU A 1 111 ? 10.690 9.554 38.862 1.00 27.17 111 LEU A O 1
ATOM 874 N N . TYR A 1 112 ? 9.244 11.254 38.594 1.00 26.46 112 TYR A N 1
ATOM 875 C CA . TYR A 1 112 ? 8.892 11.429 39.987 1.00 28.20 112 TYR A CA 1
ATOM 876 C C . TYR A 1 112 ? 7.379 11.455 40.137 1.00 28.77 112 TYR A C 1
ATOM 877 O O . TYR A 1 112 ? 6.658 11.670 39.153 1.00 29.44 112 TYR A O 1
ATOM 886 N N . PRO A 1 113 ? 6.861 11.221 41.344 1.00 27.41 113 PRO A N 1
ATOM 887 C CA . PRO A 1 113 ? 5.404 11.206 41.528 1.00 27.16 113 PRO A CA 1
ATOM 888 C C . PRO A 1 113 ? 4.753 12.479 41.011 1.00 30.72 113 PRO A C 1
ATOM 889 O O . PRO A 1 113 ? 5.292 13.582 41.134 1.00 31.29 113 PRO A O 1
ATOM 893 N N . LYS A 1 114 ? 3.567 12.310 40.433 1.00 29.33 114 LYS A N 1
ATOM 894 C CA . LYS A 1 114 ? 2.901 13.364 39.694 1.00 35.11 114 LYS A CA 1
ATOM 895 C C . LYS A 1 114 ? 1.405 13.166 39.836 1.00 30.28 114 LYS A C 1
ATOM 896 O O . LYS A 1 114 ? 0.923 12.035 39.765 1.00 33.25 114 LYS A O 1
ATOM 902 N N . THR A 1 115 ? 0.677 14.258 40.035 1.00 32.29 115 THR A N 1
ATOM 903 C CA . THR A 1 115 ? -0.777 14.227 39.984 1.00 30.63 115 THR A CA 1
ATOM 904 C C . THR A 1 115 ? -1.243 15.244 38.953 1.00 32.31 115 THR A C 1
ATOM 905 O O . THR A 1 115 ? -0.879 16.425 39.017 1.00 32.53 115 THR A O 1
ATOM 909 N N . ILE A 1 116 ? -2.008 14.769 37.980 1.00 27.87 116 ILE A N 1
ATOM 910 C CA . ILE A 1 116 ? -2.710 15.635 37.044 1.00 29.74 116 ILE A CA 1
ATOM 911 C C . ILE A 1 116 ? -3.944 16.183 37.745 1.00 29.02 116 ILE A C 1
ATOM 912 O O . ILE A 1 116 ? -4.847 15.423 38.100 1.00 27.84 116 ILE A O 1
ATOM 917 N N . ASP A 1 117 ? -3.997 17.498 37.933 1.00 29.10 117 ASP A N 1
ATOM 918 C CA . ASP A 1 117 ? -5.140 18.055 38.649 1.00 31.04 117 ASP A CA 1
ATOM 919 C C . ASP A 1 117 ? -6.241 18.494 37.690 1.00 31.14 117 ASP A C 1
ATOM 920 O O . ASP A 1 117 ? -7.413 18.171 37.895 1.00 29.95 117 ASP A O 1
ATOM 925 N N . THR A 1 118 ? -5.880 19.223 36.643 1.00 29.37 118 THR A N 1
ATOM 926 C CA . THR A 1 118 ? -6.835 19.845 35.743 1.00 25.46 118 THR A CA 1
ATOM 927 C C . THR A 1 118 ? -6.583 19.382 34.314 1.00 25.55 118 THR A C 1
ATOM 928 O O . THR A 1 118 ? -5.546 18.789 34.007 1.00 24.24 118 THR A O 1
ATOM 932 N N . LYS A 1 119 ? -7.555 19.671 33.442 1.00 29.01 119 LYS A N 1
ATOM 933 C CA . LYS A 1 119 ? -7.356 19.415 32.019 1.00 25.06 119 LYS A CA 1
ATOM 934 C C . LYS A 1 119 ? -6.153 20.179 31.487 1.00 27.76 119 LYS A C 1
ATOM 935 O O . LYS A 1 119 ? -5.447 19.690 30.592 1.00 25.74 119 LYS A O 1
ATOM 941 N N . ASP A 1 120 ? -5.891 21.371 32.028 1.00 31.18 120 ASP A N 1
ATOM 942 C CA . ASP A 1 120 ? -4.738 22.135 31.565 1.00 31.69 120 ASP A CA 1
ATOM 943 C C . ASP A 1 120 ? -3.443 21.427 31.924 1.00 30.44 120 ASP A C 1
ATOM 944 O O . ASP A 1 120 ? -2.497 21.418 31.129 1.00 26.98 120 ASP A O 1
ATOM 949 N N . ASP A 1 121 ? -3.386 20.836 33.123 1.00 30.33 121 ASP A N 1
ATOM 950 C CA . ASP A 1 121 ? -2.254 19.998 33.501 1.00 27.13 121 ASP A CA 1
ATOM 951 C C . ASP A 1 121 ? -2.096 18.840 32.533 1.00 26.75 121 ASP A C 1
ATOM 952 O O . ASP A 1 121 ? -0.975 18.498 32.134 1.00 25.00 121 ASP A O 1
ATOM 957 N N . LEU A 1 122 ? -3.216 18.196 32.185 1.00 25.93 122 LEU A N 1
ATOM 958 C CA . LEU A 1 122 ? -3.175 17.079 31.253 1.00 24.21 122 LEU A CA 1
ATOM 959 C C . LEU A 1 122 ? -2.632 17.520 29.900 1.00 23.36 122 LEU A C 1
ATOM 960 O O . LEU A 1 122 ? -1.792 16.833 29.309 1.00 24.36 122 LEU A O 1
ATOM 965 N N . LEU A 1 123 ? -3.079 18.679 29.406 1.00 20.70 123 LEU A N 1
ATOM 966 C CA . LEU A 1 123 ? -2.623 19.130 28.090 1.00 23.20 123 LEU A CA 1
ATOM 967 C C . LEU A 1 123 ? -1.157 19.535 28.107 1.00 26.02 123 LEU A C 1
ATOM 968 O O . LEU A 1 123 ? -0.454 19.345 27.109 1.00 24.39 123 LEU A O 1
ATOM 973 N N . HIS A 1 124 ? -0.682 20.100 29.214 1.00 26.39 124 HIS A N 1
ATOM 974 C CA . HIS A 1 124 ? 0.735 20.420 29.338 1.00 25.49 124 HIS A CA 1
ATOM 975 C C . HIS A 1 124 ? 1.592 19.166 29.214 1.00 25.49 124 HIS A C 1
ATOM 976 O O . HIS A 1 124 ? 2.611 19.165 28.510 1.00 25.86 124 HIS A O 1
ATOM 983 N N . TYR A 1 125 ? 1.169 18.079 29.858 1.00 22.40 125 TYR A N 1
ATOM 984 C CA . TYR A 1 125 ? 1.867 16.805 29.735 1.00 21.03 125 TYR A CA 1
ATOM 985 C C . TYR A 1 125 ? 1.760 16.259 28.312 1.00 23.27 125 TYR A C 1
ATOM 986 O O . TYR A 1 125 ? 2.765 15.846 27.723 1.00 22.30 125 TYR A O 1
ATOM 995 N N . CYS A 1 126 ? 0.545 16.244 27.751 1.00 21.82 126 CYS A N 1
ATOM 996 C CA . CYS A 1 126 ? 0.370 15.756 26.381 1.00 20.05 126 CYS A CA 1
ATOM 997 C C . CYS A 1 126 ? 1.207 16.552 25.394 1.00 24.01 126 CYS A C 1
ATOM 998 O O . CYS A 1 126 ? 1.721 15.990 24.417 1.00 23.21 126 CYS A O 1
ATOM 1001 N N . TYR A 1 127 ? 1.338 17.866 25.610 1.00 21.10 127 TYR A N 1
ATOM 1002 C CA . TYR A 1 127 ? 2.144 18.663 24.690 1.00 23.77 127 TYR A CA 1
ATOM 1003 C C . TYR A 1 127 ? 3.579 18.169 24.678 1.00 24.95 127 TYR A C 1
ATOM 1004 O O . TYR A 1 127 ? 4.185 17.998 23.611 1.00 20.82 127 TYR A O 1
ATOM 1013 N N . HIS A 1 128 ? 4.136 17.917 25.862 1.00 22.20 128 HIS A N 1
ATOM 1014 C CA . HIS A 1 128 ? 5.561 17.653 25.933 1.00 22.79 128 HIS A CA 1
ATOM 1015 C C . HIS A 1 128 ? 5.910 16.233 25.526 1.00 22.27 128 HIS A C 1
ATOM 1016 O O . HIS A 1 128 ? 6.998 16.008 24.987 1.00 26.12 128 HIS A O 1
ATOM 1023 N N . VAL A 1 129 ? 4.996 15.275 25.674 1.00 21.25 129 VAL A N 1
ATOM 1024 C CA . VAL A 1 129 ? 5.331 13.899 25.312 1.00 22.00 129 VAL A CA 1
ATOM 1025 C C . VAL A 1 129 ? 4.766 13.452 23.967 1.00 25.15 129 VAL A C 1
ATOM 1026 O O . VAL A 1 129 ? 5.200 12.408 23.462 1.00 24.83 129 VAL A O 1
ATOM 1030 N N . ALA A 1 130 ? 3.802 14.180 23.385 1.00 21.39 130 ALA A N 1
ATOM 1031 C CA . ALA A 1 130 ? 3.162 13.749 22.141 1.00 22.39 130 ALA A CA 1
ATOM 1032 C C . ALA A 1 130 ? 3.160 14.841 21.079 1.00 23.00 130 ALA A C 1
ATOM 1033 O O . ALA A 1 130 ? 3.577 14.595 19.942 1.00 21.66 130 ALA A O 1
ATOM 1035 N N . SER A 1 131 ? 2.693 16.046 21.424 1.00 20.37 131 SER A N 1
ATOM 1036 C CA . SER A 1 131 ? 2.673 17.125 20.445 1.00 21.04 131 SER A CA 1
ATOM 1037 C C . SER A 1 131 ? 4.067 17.372 19.889 1.00 18.86 131 SER A C 1
ATOM 1038 O O . SER A 1 131 ? 4.228 17.649 18.695 1.00 21.34 131 SER A O 1
ATOM 1041 N N . THR A 1 132 ? 5.095 17.266 20.749 1.00 20.55 132 THR A N 1
ATOM 1042 C CA . THR A 1 132 ? 6.465 17.475 20.290 1.00 22.96 132 THR A CA 1
ATOM 1043 C C . THR A 1 132 ? 6.852 16.498 19.189 1.00 23.35 132 THR A C 1
ATOM 1044 O O . THR A 1 132 ? 7.639 16.846 18.299 1.00 22.89 132 THR A O 1
ATOM 1048 N N . VAL A 1 133 ? 6.368 15.252 19.258 1.00 21.10 133 VAL A N 1
ATOM 1049 C CA . VAL A 1 133 ? 6.649 14.300 18.183 1.00 23.11 133 VAL A CA 1
ATOM 1050 C C . VAL A 1 133 ? 6.124 14.840 16.867 1.00 21.63 133 VAL A C 1
ATOM 1051 O O . VAL A 1 133 ? 6.804 14.788 15.830 1.00 20.75 133 VAL A O 1
ATOM 1055 N N . GLY A 1 134 ? 4.889 15.350 16.883 1.00 22.39 134 GLY A N 1
ATOM 1056 C CA . GLY A 1 134 ? 4.335 15.942 15.671 1.00 23.33 134 GLY A CA 1
ATOM 1057 C C . GLY A 1 134 ? 5.179 17.094 15.155 1.00 22.23 134 GLY A C 1
ATOM 1058 O O . GLY A 1 134 ? 5.459 17.191 13.954 1.00 22.00 134 GLY A O 1
ATOM 1059 N N . LEU A 1 135 ? 5.632 17.958 16.065 1.00 22.27 135 LEU A N 1
ATOM 1060 C CA . LEU A 1 135 ? 6.462 19.097 15.686 1.00 22.12 135 LEU A CA 1
ATOM 1061 C C . LEU A 1 135 ? 7.806 18.649 15.123 1.00 23.62 135 LEU A C 1
ATOM 1062 O O . LEU A 1 135 ? 8.341 19.282 14.203 1.00 26.25 135 LEU A O 1
ATOM 1067 N N . MET A 1 136 ? 8.371 17.569 15.673 1.00 23.52 136 MET A N 1
ATOM 1068 C CA . MET A 1 136 ? 9.618 17.003 15.156 1.00 21.82 136 MET A CA 1
ATOM 1069 C C . MET A 1 136 ? 9.471 16.588 13.699 1.00 20.50 136 MET A C 1
ATOM 1070 O O . MET A 1 136 ? 10.379 16.798 12.884 1.00 23.69 136 MET A O 1
ATOM 1075 N N . LEU A 1 137 ? 8.325 15.984 13.365 1.00 18.53 137 LEU A N 1
ATOM 1076 C CA . LEU A 1 137 ? 8.076 15.439 12.036 1.00 20.66 137 LEU A CA 1
ATOM 1077 C C . LEU A 1 137 ? 7.675 16.492 11.016 1.00 23.18 137 LEU A C 1
ATOM 1078 O O . LEU A 1 137 ? 7.835 16.250 9.818 1.00 20.14 137 LEU A O 1
ATOM 1083 N N . LEU A 1 138 ? 7.142 17.634 11.448 1.00 22.78 138 LEU A N 1
ATOM 1084 C CA . LEU A 1 138 ? 6.533 18.564 10.495 1.00 25.94 138 LEU A CA 1
ATOM 1085 C C . LEU A 1 138 ? 7.437 19.005 9.349 1.00 25.14 138 LEU A C 1
ATOM 1086 O O . LEU A 1 138 ? 6.933 19.109 8.212 1.00 25.06 138 LEU A O 1
ATOM 1091 N N . PRO A 1 139 ? 8.719 19.325 9.552 1.00 22.76 139 PRO A N 1
ATOM 1092 C CA . PRO A 1 139 ? 9.546 19.717 8.396 1.00 24.99 139 PRO A CA 1
ATOM 1093 C C . PRO A 1 139 ? 9.688 18.621 7.351 1.00 22.91 139 PRO A C 1
ATOM 1094 O O . PRO A 1 139 ? 9.917 18.930 6.170 1.00 30.08 139 PRO A O 1
ATOM 1098 N N . VAL A 1 140 ? 9.543 17.353 7.743 1.00 21.55 140 VAL A N 1
ATOM 1099 C CA . VAL A 1 140 ? 9.572 16.242 6.798 1.00 21.33 140 VAL A CA 1
ATOM 1100 C C . VAL A 1 140 ? 8.222 16.079 6.102 1.00 21.48 140 VAL A C 1
ATOM 1101 O O . VAL A 1 140 ? 8.156 15.830 4.887 1.00 23.06 140 VAL A O 1
ATOM 1105 N N . LEU A 1 141 ? 7.131 16.199 6.863 1.00 20.96 141 LEU A N 1
ATOM 1106 C CA . LEU A 1 141 ? 5.792 15.955 6.338 1.00 22.95 141 LEU A CA 1
ATOM 1107 C C . LEU A 1 141 ? 5.255 17.133 5.535 1.00 23.60 141 LEU A C 1
ATOM 1108 O O . LEU A 1 141 ? 4.467 16.932 4.600 1.00 25.39 141 LEU A O 1
ATOM 1113 N N . ALA A 1 142 ? 5.633 18.361 5.881 1.00 22.98 142 ALA A N 1
ATOM 1114 C CA . ALA A 1 142 ? 5.054 19.550 5.249 1.00 26.79 142 ALA A CA 1
ATOM 1115 C C . ALA A 1 142 ? 6.103 20.641 5.068 1.00 29.45 142 ALA A C 1
ATOM 1116 O O . ALA A 1 142 ? 6.012 21.717 5.673 1.00 30.43 142 ALA A O 1
ATOM 1118 N N . PRO A 1 143 ? 7.093 20.410 4.201 1.00 28.43 143 PRO A N 1
ATOM 1119 C CA . PRO A 1 143 ? 8.139 21.423 3.982 1.00 32.37 143 PRO A CA 1
ATOM 1120 C C . PRO A 1 143 ? 7.552 22.764 3.566 1.00 35.40 143 PRO A C 1
ATOM 1121 O O . PRO A 1 143 ? 6.680 22.841 2.694 1.00 36.28 143 PRO A O 1
ATOM 1125 N N . GLY A 1 144 ? 8.048 23.828 4.194 1.00 38.67 144 GLY A N 1
ATOM 1126 C CA . GLY A 1 144 ? 7.592 25.166 3.881 1.00 40.51 144 GLY A CA 1
ATOM 1127 C C . GLY A 1 144 ? 6.202 25.515 4.367 1.00 41.12 144 GLY A C 1
ATOM 1128 O O . GLY A 1 144 ? 5.787 26.669 4.211 1.00 44.46 144 GLY A O 1
ATOM 1129 N N . LYS A 1 145 ? 5.468 24.567 4.957 1.00 38.20 145 LYS A N 1
ATOM 1130 C CA . LYS A 1 145 ? 4.115 24.813 5.444 1.00 39.17 145 LYS A CA 1
ATOM 1131 C C . LYS A 1 145 ? 3.992 24.600 6.952 1.00 37.63 145 LYS A C 1
ATOM 1132 O O . LYS A 1 145 ? 2.883 24.386 7.457 1.00 34.56 145 LYS A O 1
ATOM 1134 N N . VAL A 1 146 ? 5.101 24.685 7.692 1.00 38.90 146 VAL A N 1
ATOM 1135 C CA . VAL A 1 146 ? 5.079 24.320 9.110 1.00 33.01 146 VAL A CA 1
ATOM 1136 C C . VAL A 1 146 ? 4.108 25.200 9.896 1.00 38.35 146 VAL A C 1
ATOM 1137 O O . VAL A 1 146 ? 3.278 24.695 10.661 1.00 36.46 146 VAL A O 1
ATOM 1141 N N . SER A 1 147 ? 4.186 26.525 9.720 1.00 40.78 147 SER A N 1
ATOM 1142 C CA . SER A 1 147 ? 3.392 27.412 10.570 1.00 39.41 147 SER A CA 1
ATOM 1143 C C . SER A 1 147 ? 1.892 27.280 10.323 1.00 38.74 147 SER A C 1
ATOM 1144 O O . SER A 1 147 ? 1.104 27.520 11.245 1.00 39.61 147 SER A O 1
ATOM 1147 N N . ARG A 1 148 ? 1.461 26.898 9.116 1.00 38.49 148 ARG A N 1
ATOM 1148 C CA . ARG A 1 148 ? 0.019 26.802 8.900 1.00 39.71 148 ARG A CA 1
ATOM 1149 C C . ARG A 1 148 ? -0.575 25.468 9.339 1.00 35.99 148 ARG A C 1
ATOM 1150 O O . ARG A 1 148 ? -1.792 25.390 9.530 1.00 37.41 148 ARG A O 1
ATOM 1158 N N . VAL A 1 149 ? 0.235 24.420 9.497 1.00 31.07 149 VAL A N 1
ATOM 1159 C CA . VAL A 1 149 ? -0.254 23.138 9.997 1.00 24.85 149 VAL A CA 1
ATOM 1160 C C . VAL A 1 149 ? 0.163 22.890 11.442 1.00 26.13 149 VAL A C 1
ATOM 1161 O O . VAL A 1 149 ? -0.247 21.882 12.027 1.00 25.43 149 VAL A O 1
ATOM 1165 N N . LYS A 1 150 ? 0.939 23.797 12.042 1.00 27.80 150 LYS A N 1
ATOM 1166 C CA . LYS A 1 150 ? 1.493 23.577 13.379 1.00 26.85 150 LYS A CA 1
ATOM 1167 C C . LYS A 1 150 ? 0.414 23.319 14.427 1.00 27.40 150 LYS A C 1
ATOM 1168 O O . LYS A 1 150 ? 0.531 22.392 15.239 1.00 24.20 150 LYS A O 1
ATOM 1174 N N . THR A 1 151 ? -0.620 24.160 14.463 1.00 29.31 151 THR A N 1
ATOM 1175 C CA . THR A 1 151 ? -1.623 24.038 15.518 1.00 30.15 151 THR A CA 1
ATOM 1176 C C . THR A 1 151 ? -2.377 22.719 15.402 1.00 27.91 151 THR A C 1
ATOM 1177 O O . THR A 1 151 ? -2.676 22.071 16.412 1.00 28.41 151 THR A O 1
ATOM 1181 N N . GLY A 1 152 ? -2.644 22.282 14.173 1.00 27.07 152 GLY A N 1
ATOM 1182 C CA . GLY A 1 152 ? -3.275 20.988 13.983 1.00 26.65 152 GLY A CA 1
ATOM 1183 C C . GLY A 1 152 ? -2.397 19.841 14.439 1.00 22.65 152 GLY A C 1
ATOM 1184 O O . GLY A 1 152 ? -2.898 18.835 14.953 1.00 22.42 152 GLY A O 1
ATOM 1185 N N . ALA A 1 153 ? -1.081 19.964 14.228 1.00 23.75 153 ALA A N 1
ATOM 1186 C CA . ALA A 1 153 ? -0.149 18.923 14.652 1.00 20.07 153 ALA A CA 1
ATOM 1187 C C . ALA A 1 153 ? -0.075 18.842 16.173 1.00 22.11 153 ALA A C 1
ATOM 1188 O O . ALA A 1 153 ? -0.055 17.744 16.735 1.00 21.21 153 ALA A O 1
ATOM 1190 N N . ILE A 1 154 ? -0.036 19.994 16.848 1.00 21.88 154 ILE A N 1
ATOM 1191 C CA . ILE A 1 154 ? -0.074 20.005 18.312 1.00 22.67 154 ILE A CA 1
ATOM 1192 C C . ILE A 1 154 ? -1.360 19.362 18.818 1.00 22.17 154 ILE A C 1
ATOM 1193 O O . ILE A 1 154 ? -1.339 18.570 19.765 1.00 22.49 154 ILE A O 1
ATOM 1198 N N . GLU A 1 155 ? -2.496 19.684 18.193 1.00 22.27 155 GLU A N 1
ATOM 1199 C CA . GLU A 1 155 ? -3.765 19.117 18.641 1.00 23.95 155 GLU A CA 1
ATOM 1200 C C . GLU A 1 155 ? -3.869 17.634 18.300 1.00 21.78 155 GLU A C 1
ATOM 1201 O O . GLU A 1 155 ? -4.517 16.880 19.036 1.00 19.48 155 GLU A O 1
ATOM 1207 N N . LEU A 1 156 ? -3.243 17.190 17.200 1.00 19.91 156 LEU A N 1
ATOM 1208 C CA . LEU A 1 156 ? -3.173 15.753 16.939 1.00 17.55 156 LEU A CA 1
ATOM 1209 C C . LEU A 1 156 ? -2.392 15.050 18.040 1.00 20.84 156 LEU A C 1
ATOM 1210 O O . LEU A 1 156 ? -2.762 13.949 18.476 1.00 19.60 156 LEU A O 1
ATOM 1215 N N . GLY A 1 157 ? -1.313 15.684 18.505 1.00 19.48 157 GLY A N 1
ATOM 1216 C CA . GLY A 1 157 ? -0.624 15.207 19.699 1.00 21.16 157 GLY A CA 1
ATOM 1217 C C . GLY A 1 157 ? -1.532 15.054 20.908 1.00 19.84 157 GLY A C 1
ATOM 1218 O O . GLY A 1 157 ? -1.528 14.015 21.569 1.00 20.88 157 GLY A O 1
ATOM 1219 N N . TYR A 1 158 ? -2.305 16.097 21.231 1.00 21.43 158 TYR A N 1
ATOM 1220 C CA . TYR A 1 158 ? -3.277 15.984 22.319 1.00 20.28 158 TYR A CA 1
ATOM 1221 C C . TYR A 1 158 ? -4.215 14.804 22.093 1.00 20.53 158 TYR A C 1
ATOM 1222 O O . TYR A 1 158 ? -4.447 13.998 22.999 1.00 20.26 158 TYR A O 1
ATOM 1231 N N . ALA A 1 159 ? -4.780 14.707 20.882 1.00 18.05 159 ALA A N 1
ATOM 1232 C CA . ALA A 1 159 ? -5.780 13.680 20.616 1.00 19.39 159 ALA A CA 1
ATOM 1233 C C . ALA A 1 159 ? -5.192 12.292 20.819 1.00 19.54 159 ALA A C 1
ATOM 1234 O O . ALA A 1 159 ? -5.791 11.434 21.475 1.00 19.86 159 ALA A O 1
ATOM 1236 N N . MET A 1 160 ? -3.994 12.064 20.281 1.00 18.36 160 MET A N 1
ATOM 1237 C CA . MET A 1 160 ? -3.380 10.746 20.384 1.00 17.54 160 MET A CA 1
ATOM 1238 C C . MET A 1 160 ? -2.975 10.428 21.828 1.00 20.33 160 MET A C 1
ATOM 1239 O O . MET A 1 160 ? -3.180 9.303 22.303 1.00 19.68 160 MET A O 1
ATOM 1244 N N . GLN A 1 161 ? -2.370 11.379 22.536 1.00 20.26 161 GLN A N 1
ATOM 1245 C CA . GLN A 1 161 ? -1.968 11.065 23.910 1.00 20.06 161 GLN A CA 1
ATOM 1246 C C . GLN A 1 161 ? -3.179 10.830 24.812 1.00 21.22 161 GLN A C 1
ATOM 1247 O O . GLN A 1 161 ? -3.155 9.930 25.661 1.00 19.76 161 GLN A O 1
ATOM 1253 N N . ILE A 1 162 ? -4.239 11.630 24.662 1.00 19.10 162 ILE A N 1
ATOM 1254 C CA . ILE A 1 162 ? -5.448 11.377 25.451 1.00 19.66 162 ILE A CA 1
ATOM 1255 C C . ILE A 1 162 ? -6.006 9.996 25.138 1.00 21.31 162 ILE A C 1
ATOM 1256 O O . ILE A 1 162 ? -6.440 9.265 26.035 1.00 19.93 162 ILE A O 1
ATOM 1261 N N . THR A 1 163 ? -6.018 9.621 23.855 1.00 21.07 163 THR A N 1
ATOM 1262 C CA . THR A 1 163 ? -6.476 8.293 23.459 1.00 21.16 163 THR A CA 1
ATOM 1263 C C . THR A 1 163 ? -5.646 7.204 24.119 1.00 19.09 163 THR A C 1
ATOM 1264 O O . THR A 1 163 ? -6.185 6.189 24.581 1.00 20.77 163 THR A O 1
ATOM 1268 N N . ASN A 1 164 ? -4.318 7.368 24.091 1.00 21.17 164 ASN A N 1
ATOM 1269 C CA . ASN A 1 164 ? -3.407 6.442 24.755 1.00 21.65 164 ASN A CA 1
ATOM 1270 C C . ASN A 1 164 ? -3.766 6.303 26.235 1.00 23.48 164 ASN A C 1
ATOM 1271 O O . ASN A 1 164 ? -3.940 5.191 26.744 1.00 24.01 164 ASN A O 1
ATOM 1276 N N . ILE A 1 165 ? -3.939 7.436 26.915 1.00 19.94 165 ILE A N 1
ATOM 1277 C CA . ILE A 1 165 ? -4.284 7.452 28.338 1.00 20.55 165 ILE A CA 1
ATOM 1278 C C . ILE A 1 165 ? -5.600 6.723 28.588 1.00 21.54 165 ILE A C 1
ATOM 1279 O O . ILE A 1 165 ? -5.714 5.914 29.525 1.00 24.47 165 ILE A O 1
ATOM 1284 N N . LEU A 1 166 ? -6.615 6.989 27.759 1.00 20.86 166 LEU A N 1
ATOM 1285 C CA . LEU A 1 166 ? -7.924 6.369 27.946 1.00 19.98 166 LEU A CA 1
ATOM 1286 C C . LEU A 1 166 ? -7.874 4.860 27.748 1.00 24.43 166 LEU A C 1
ATOM 1287 O O . LEU A 1 166 ? -8.616 4.124 28.410 1.00 25.45 166 LEU A O 1
ATOM 1292 N N . ARG A 1 167 ? -7.012 4.380 26.846 1.00 22.02 167 ARG A N 1
ATOM 1293 C CA . ARG A 1 167 ? -6.877 2.944 26.625 1.00 23.44 167 ARG A CA 1
ATOM 1294 C C . ARG A 1 167 ? -6.131 2.272 27.773 1.00 27.34 167 ARG A C 1
ATOM 1295 O O . ARG A 1 167 ? -6.370 1.096 28.070 1.00 29.26 167 ARG A O 1
ATOM 1303 N N . ASP A 1 168 ? -5.248 3.011 28.438 1.00 23.30 168 ASP A N 1
ATOM 1304 C CA . ASP A 1 168 ? -4.231 2.438 29.311 1.00 24.96 168 ASP A CA 1
ATOM 1305 C C . ASP A 1 168 ? -4.501 2.694 30.789 1.00 28.09 168 ASP A C 1
ATOM 1306 O O . ASP A 1 168 ? -3.573 2.598 31.598 1.00 27.35 168 ASP A O 1
ATOM 1311 N N . ILE A 1 169 ? -5.730 3.056 31.159 1.00 26.05 169 ILE A N 1
ATOM 1312 C CA . ILE A 1 169 ? -5.972 3.461 32.549 1.00 26.61 169 ILE A CA 1
ATOM 1313 C C . ILE A 1 169 ? -5.539 2.367 33.514 1.00 27.25 169 ILE A C 1
ATOM 1314 O O . ILE A 1 169 ? -4.890 2.641 34.530 1.00 27.94 169 ILE A O 1
ATOM 1319 N N . GLY A 1 170 ? -5.865 1.112 33.200 1.00 30.66 170 GLY A N 1
ATOM 1320 C CA . GLY A 1 170 ? -5.522 0.022 34.101 1.00 31.81 170 GLY A CA 1
ATOM 1321 C C . GLY A 1 170 ? -4.045 -0.318 34.069 1.00 33.91 170 GLY A C 1
ATOM 1322 O O . GLY A 1 170 ? -3.426 -0.533 35.113 1.00 34.43 170 GLY A O 1
ATOM 1323 N N . GLU A 1 171 ? -3.459 -0.361 32.871 1.00 31.87 171 GLU A N 1
ATOM 1324 C CA . GLU A 1 171 ? -2.025 -0.603 32.755 1.00 34.10 171 GLU A CA 1
ATOM 1325 C C . GLU A 1 171 ? -1.222 0.458 33.497 1.00 33.98 171 GLU A C 1
ATOM 1326 O O . GLU A 1 171 ? -0.238 0.137 34.178 1.00 36.25 171 GLU A O 1
ATOM 1332 N N . ASP A 1 172 ? -1.632 1.729 33.397 1.00 29.01 172 ASP A N 1
ATOM 1333 C CA . ASP A 1 172 ? -0.901 2.773 34.107 1.00 28.14 172 ASP A CA 1
ATOM 1334 C C . ASP A 1 172 ? -1.125 2.692 35.608 1.00 29.47 172 ASP A C 1
ATOM 1335 O O . ASP A 1 172 ? -0.203 2.952 36.387 1.00 33.09 172 ASP A O 1
ATOM 1340 N N . LEU A 1 173 ? -2.339 2.341 36.027 1.00 29.67 173 LEU A N 1
ATOM 1341 C CA . LEU A 1 173 ? -2.606 2.192 37.453 1.00 32.90 173 LEU A CA 1
ATOM 1342 C C . LEU A 1 173 ? -1.744 1.088 38.056 1.00 36.70 173 LEU A C 1
ATOM 1343 O O . LEU A 1 173 ? -1.203 1.246 39.158 1.00 36.29 173 LEU A O 1
ATOM 1348 N N . ASP A 1 174 ? -1.587 -0.031 37.340 1.00 35.88 174 ASP A N 1
ATOM 1349 C CA . ASP A 1 174 ? -0.717 -1.104 37.817 1.00 37.73 174 ASP A CA 1
ATOM 1350 C C . ASP A 1 174 ? 0.727 -0.640 37.964 1.00 40.86 174 ASP A C 1
ATOM 1351 O O . ASP A 1 174 ? 1.480 -1.204 38.765 1.00 42.16 174 ASP A O 1
ATOM 1356 N N . ASN A 1 175 ? 1.132 0.381 37.206 1.00 40.46 175 ASN A N 1
ATOM 1357 C CA . ASN A 1 175 ? 2.460 0.973 37.302 1.00 34.06 175 ASN A CA 1
ATOM 1358 C C . ASN A 1 175 ? 2.491 2.205 38.198 1.00 36.60 175 ASN A C 1
ATOM 1359 O O . ASN A 1 175 ? 3.458 2.971 38.149 1.00 31.38 175 ASN A O 1
ATOM 1364 N N . HIS A 1 176 ? 1.453 2.411 39.018 1.00 35.03 176 HIS A N 1
ATOM 1365 C CA . HIS A 1 176 ? 1.416 3.513 39.979 1.00 36.57 176 HIS A CA 1
ATOM 1366 C C . HIS A 1 176 ? 1.424 4.879 39.295 1.00 33.56 176 HIS A C 1
ATOM 1367 O O . HIS A 1 176 ? 2.005 5.842 39.803 1.00 34.21 176 HIS A O 1
ATOM 1374 N N . ARG A 1 177 ? 0.742 4.978 38.149 1.00 28.64 177 ARG A N 1
ATOM 1375 C CA . ARG A 1 177 ? 0.565 6.242 37.447 1.00 31.66 177 ARG A CA 1
ATOM 1376 C C . ARG A 1 177 ? -0.915 6.495 37.185 1.00 28.22 177 ARG A C 1
ATOM 1377 O O . ARG A 1 177 ? -1.643 5.584 36.786 1.00 28.64 177 ARG A O 1
ATOM 1385 N N . ILE A 1 178 ? -1.345 7.739 37.388 1.00 27.44 178 ILE A N 1
ATOM 1386 C CA . ILE A 1 178 ? -2.703 8.172 37.066 1.00 26.39 178 ILE A CA 1
ATOM 1387 C C . ILE A 1 178 ? -2.623 9.467 36.265 1.00 27.82 178 ILE A C 1
ATOM 1388 O O . ILE A 1 178 ? -2.067 10.466 36.739 1.00 26.20 178 ILE A O 1
ATOM 1393 N N . TYR A 1 179 ? -3.180 9.454 35.054 1.00 26.18 179 TYR A N 1
ATOM 1394 C CA . TYR A 1 179 ? -3.205 10.634 34.203 1.00 24.29 179 TYR A CA 1
ATOM 1395 C C . TYR A 1 179 ? -4.581 11.279 34.098 1.00 24.53 179 TYR A C 1
ATOM 1396 O O . TYR A 1 179 ? -4.682 12.409 33.600 1.00 24.89 179 TYR A O 1
ATOM 1405 N N . ILE A 1 180 ? -5.630 10.593 34.541 1.00 27.09 180 ILE A N 1
ATOM 1406 C CA . ILE A 1 180 ? -6.972 11.178 34.654 1.00 25.87 180 ILE A CA 1
ATOM 1407 C C . ILE A 1 180 ? -6.927 12.409 35.553 1.00 25.31 180 ILE A C 1
ATOM 1408 O O . ILE A 1 180 ? -6.421 12.328 36.690 1.00 25.59 180 ILE A O 1
ATOM 1413 N N . PRO A 1 181 ? -7.464 13.557 35.141 1.00 24.02 181 PRO A N 1
ATOM 1414 C CA . PRO A 1 181 ? -7.425 14.737 36.026 1.00 26.19 181 PRO A CA 1
ATOM 1415 C C . PRO A 1 181 ? -8.214 14.528 37.313 1.00 26.07 181 PRO A C 1
ATOM 1416 O O . PRO A 1 181 ? -9.349 14.048 37.295 1.00 24.24 181 PRO A O 1
ATOM 1420 N N . LYS A 1 182 ? -7.595 14.915 38.439 1.00 28.53 182 LYS A N 1
ATOM 1421 C CA . LYS A 1 182 ? -8.253 14.801 39.737 1.00 27.80 182 LYS A CA 1
ATOM 1422 C C . LYS A 1 182 ? -9.543 15.608 39.778 1.00 28.19 182 LYS A C 1
ATOM 1423 O O . LYS A 1 182 ? -10.542 15.169 40.366 1.00 25.97 182 LYS A O 1
ATOM 1429 N N . GLN A 1 183 ? -9.544 16.803 39.176 1.00 28.00 183 GLN A N 1
ATOM 1430 C CA . GLN A 1 183 ? -10.749 17.623 39.213 1.00 27.52 183 GLN A CA 1
ATOM 1431 C C . GLN A 1 183 ? -11.896 16.962 38.464 1.00 29.92 183 GLN A C 1
ATOM 1432 O O . GLN A 1 183 ? -13.064 17.256 38.739 1.00 26.36 183 GLN A O 1
ATOM 1438 N N . MET A 1 184 ? -11.578 16.074 37.531 1.00 24.99 184 MET A N 1
ATOM 1439 C CA . MET A 1 184 ? -12.586 15.356 36.767 1.00 29.61 184 MET A CA 1
ATOM 1440 C C . MET A 1 184 ? -13.147 14.196 37.582 1.00 25.42 184 MET A C 1
ATOM 1441 O O . MET A 1 184 ? -14.359 13.953 37.576 1.00 26.74 184 MET A O 1
ATOM 1446 N N . MET A 1 185 ? -12.283 13.480 38.307 1.00 26.60 185 MET A N 1
ATOM 1447 C CA . MET A 1 185 ? -12.777 12.484 39.253 1.00 24.77 185 MET A CA 1
ATOM 1448 C C . MET A 1 185 ? -13.674 13.116 40.308 1.00 25.66 185 MET A C 1
ATOM 1449 O O . MET A 1 185 ? -14.684 12.523 40.706 1.00 26.41 185 MET A O 1
ATOM 1454 N N . ILE A 1 186 ? -13.347 14.332 40.747 1.00 26.50 186 ILE A N 1
ATOM 1455 C CA . ILE A 1 186 ? -14.199 15.010 41.723 1.00 28.63 186 ILE A CA 1
ATOM 1456 C C . ILE A 1 186 ? -15.522 15.416 41.082 1.00 25.60 186 ILE A C 1
ATOM 1457 O O . ILE A 1 186 ? -16.602 15.202 41.647 1.00 27.61 186 ILE A O 1
ATOM 1462 N N . GLU A 1 187 ? -15.458 15.992 39.879 1.00 29.23 187 GLU A N 1
ATOM 1463 C CA . GLU A 1 187 ? -16.667 16.422 39.184 1.00 27.08 187 GLU A CA 1
ATOM 1464 C C . GLU A 1 187 ? -17.669 15.281 39.032 1.00 30.07 187 GLU A C 1
ATOM 1465 O O . GLU A 1 187 ? -18.879 15.467 39.235 1.00 32.11 187 GLU A O 1
ATOM 1471 N N . TYR A 1 188 ? -17.186 14.090 38.706 1.00 25.54 188 TYR A N 1
ATOM 1472 C CA . TYR A 1 188 ? -18.041 12.953 38.402 1.00 28.46 188 TYR A CA 1
ATOM 1473 C C . TYR A 1 188 ? -18.181 11.976 39.569 1.00 31.13 188 TYR A C 1
ATOM 1474 O O . TYR A 1 188 ? -18.903 10.980 39.445 1.00 33.50 188 TYR A O 1
ATOM 1483 N N . GLY A 1 189 ? -17.531 12.239 40.700 1.00 30.24 189 GLY A N 1
ATOM 1484 C CA . GLY A 1 189 ? -17.704 11.382 41.857 1.00 31.95 189 GLY A CA 1
ATOM 1485 C C . GLY A 1 189 ? -17.043 10.028 41.749 1.00 32.57 189 GLY A C 1
ATOM 1486 O O . GLY A 1 189 ? -17.513 9.062 42.356 1.00 36.03 189 GLY A O 1
ATOM 1487 N N . TYR A 1 190 ? -15.953 9.931 40.998 1.00 26.31 190 TYR A N 1
ATOM 1488 C CA . TYR A 1 190 ? -15.224 8.681 40.822 1.00 24.24 190 TYR A CA 1
ATOM 1489 C C . TYR A 1 190 ? -13.978 8.752 41.697 1.00 27.95 190 TYR A C 1
ATOM 1490 O O . TYR A 1 190 ? -13.017 9.458 41.383 1.00 26.72 190 TYR A O 1
ATOM 1499 N N . THR A 1 191 ? -13.997 8.034 42.813 1.00 28.07 191 THR A N 1
ATOM 1500 C CA . THR A 1 191 ? -12.988 8.235 43.837 1.00 26.98 191 THR A CA 1
ATOM 1501 C C . THR A 1 191 ? -11.723 7.437 43.535 1.00 27.81 191 THR A C 1
ATOM 1502 O O . THR A 1 191 ? -11.697 6.558 42.676 1.00 26.83 191 THR A O 1
ATOM 1506 N N . ARG A 1 192 ? -10.668 7.713 44.307 1.00 25.31 192 ARG A N 1
ATOM 1507 C CA . ARG A 1 192 ? -9.479 6.879 44.177 1.00 26.17 192 ARG A CA 1
ATOM 1508 C C . ARG A 1 192 ? -9.789 5.429 44.543 1.00 27.07 192 ARG A C 1
ATOM 1509 O O . ARG A 1 192 ? -9.254 4.502 43.930 1.00 26.66 192 ARG A O 1
ATOM 1517 N N . THR A 1 193 ? -10.684 5.202 45.510 1.00 27.08 193 THR A N 1
ATOM 1518 C CA . THR A 1 193 ? -11.029 3.824 45.850 1.00 27.59 193 THR A CA 1
ATOM 1519 C C . THR A 1 193 ? -11.757 3.126 44.702 1.00 31.47 193 THR A C 1
ATOM 1520 O O . THR A 1 193 ? -11.530 1.938 44.451 1.00 29.98 193 THR A O 1
ATOM 1524 N N . ASP A 1 194 ? -12.639 3.843 44.001 1.00 29.36 194 ASP A N 1
ATOM 1525 C CA . ASP A 1 194 ? -13.287 3.280 42.819 1.00 28.21 194 ASP A CA 1
ATOM 1526 C C . ASP A 1 194 ? -12.250 2.863 41.781 1.00 27.95 194 ASP A C 1
ATOM 1527 O O . ASP A 1 194 ? -12.310 1.762 41.222 1.00 29.83 194 ASP A O 1
ATOM 1532 N N . LEU A 1 195 ? -11.295 3.744 41.512 1.00 26.59 195 LEU A N 1
ATOM 1533 C CA . LEU A 1 195 ? -10.255 3.446 40.530 1.00 27.46 195 LEU A CA 1
ATOM 1534 C C . LEU A 1 195 ? -9.422 2.251 40.974 1.00 31.65 195 LEU A C 1
ATOM 1535 O O . LEU A 1 195 ? -9.132 1.348 40.181 1.00 35.14 195 LEU A O 1
ATOM 1540 N N . HIS A 1 196 ? -9.056 2.224 42.258 1.00 30.78 196 HIS A N 1
ATOM 1541 C CA . HIS A 1 196 ? -8.235 1.154 42.812 1.00 33.02 196 HIS A CA 1
ATOM 1542 C C . HIS A 1 196 ? -8.922 -0.198 42.688 1.00 31.50 196 HIS A C 1
ATOM 1543 O O . HIS A 1 196 ? -8.266 -1.216 42.441 1.00 33.99 196 HIS A O 1
ATOM 1550 N N . ASN A 1 197 ? -10.241 -0.230 42.860 1.00 31.39 197 ASN A N 1
ATOM 1551 C CA . ASN A 1 197 ? -11.045 -1.432 42.666 1.00 32.52 197 ASN A CA 1
ATOM 1552 C C . ASN A 1 197 ? -11.360 -1.705 41.202 1.00 34.67 197 ASN A C 1
ATOM 1553 O O . ASN A 1 197 ? -12.127 -2.631 40.917 1.00 35.43 197 ASN A O 1
ATOM 1558 N N . LYS A 1 198 ? -10.822 -0.902 40.283 1.00 35.19 198 LYS A N 1
ATOM 1559 C CA . LYS A 1 198 ? -10.996 -1.120 38.848 1.00 34.48 198 LYS A CA 1
ATOM 1560 C C . LYS A 1 198 ? -12.475 -1.137 38.453 1.00 33.69 198 LYS A C 1
ATOM 1561 O O . LYS A 1 198 ? -12.920 -1.983 37.672 1.00 38.93 198 LYS A O 1
ATOM 1567 N N . LYS A 1 199 ? -13.244 -0.182 38.974 1.00 33.10 199 LYS A N 1
ATOM 1568 C CA . LYS A 1 199 ? -14.690 -0.145 38.767 1.00 34.56 199 LYS A CA 1
ATOM 1569 C C . LYS A 1 199 ? -15.058 0.595 37.486 1.00 34.16 199 LYS A C 1
ATOM 1570 O O . LYS A 1 199 ? -14.732 1.775 37.323 1.00 31.56 199 LYS A O 1
ATOM 1576 N N . VAL A 1 200 ? -15.792 -0.086 36.609 1.00 36.63 200 VAL A N 1
ATOM 1577 C CA . VAL A 1 200 ? -16.341 0.540 35.414 1.00 36.85 200 VAL A CA 1
ATOM 1578 C C . VAL A 1 200 ? -17.821 0.811 35.671 1.00 37.73 200 VAL A C 1
ATOM 1579 O O . VAL A 1 200 ? -18.681 0.006 35.301 1.00 39.38 200 VAL A O 1
ATOM 1583 N N . ASN A 1 201 ? -18.128 1.930 36.332 1.00 34.58 201 ASN A N 1
ATOM 1584 C CA . ASN A 1 201 ? -19.500 2.307 36.643 1.00 34.30 201 ASN A CA 1
ATOM 1585 C C . ASN A 1 201 ? -19.915 3.513 35.804 1.00 36.92 201 ASN A C 1
ATOM 1586 O O . ASN A 1 201 ? -19.192 3.948 34.893 1.00 32.13 201 ASN A O 1
ATOM 1591 N N . GLU A 1 202 ? -21.102 4.051 36.097 1.00 34.52 202 GLU A N 1
ATOM 1592 C CA . GLU A 1 202 ? -21.632 5.118 35.253 1.00 36.38 202 GLU A CA 1
ATOM 1593 C C . GLU A 1 202 ? -20.840 6.405 35.429 1.00 33.77 202 GLU A C 1
ATOM 1594 O O . GLU A 1 202 ? -20.712 7.191 34.484 1.00 31.26 202 GLU A O 1
ATOM 1600 N N . ALA A 1 203 ? -20.284 6.626 36.618 1.00 29.74 203 ALA A N 1
ATOM 1601 C CA . ALA A 1 203 ? -19.420 7.784 36.821 1.00 30.05 203 ALA A CA 1
ATOM 1602 C C . ALA A 1 203 ? -18.123 7.646 36.035 1.00 27.45 203 ALA A C 1
ATOM 1603 O O . ALA A 1 203 ? -17.627 8.628 35.469 1.00 28.83 203 ALA A O 1
ATOM 1605 N N . PHE A 1 204 ? -17.550 6.442 36.009 1.00 28.43 204 PHE A N 1
ATOM 1606 C CA . PHE A 1 204 ? -16.358 6.206 35.198 1.00 24.37 204 PHE A CA 1
ATOM 1607 C C . PHE A 1 204 ? -16.634 6.515 33.734 1.00 25.02 204 PHE A C 1
ATOM 1608 O O . PHE A 1 204 ? -15.847 7.202 33.072 1.00 25.75 204 PHE A O 1
ATOM 1616 N N . ILE A 1 205 ? -17.757 6.017 33.219 1.00 27.14 205 ILE A N 1
ATOM 1617 C CA . ILE A 1 205 ? -18.076 6.179 31.802 1.00 25.65 205 ILE A CA 1
ATOM 1618 C C . ILE A 1 205 ? -18.285 7.651 31.466 1.00 27.01 205 ILE A C 1
ATOM 1619 O O . ILE A 1 205 ? -17.856 8.131 30.405 1.00 25.65 205 ILE A O 1
ATOM 1624 N N . GLN A 1 206 ? -18.934 8.397 32.367 1.00 24.88 206 GLN A N 1
ATOM 1625 C CA . GLN A 1 206 ? -19.073 9.836 32.175 1.00 25.35 206 GLN A CA 1
ATOM 1626 C C . GLN A 1 206 ? -17.714 10.508 32.058 1.00 25.08 206 GLN A C 1
ATOM 1627 O O . GLN A 1 206 ? -17.492 11.335 31.170 1.00 23.74 206 GLN A O 1
ATOM 1633 N N . LEU A 1 207 ? -16.796 10.180 32.962 1.00 23.07 207 LEU A N 1
ATOM 1634 C CA . LEU A 1 207 ? -15.477 10.797 32.925 1.00 21.14 207 LEU A CA 1
ATOM 1635 C C . LEU A 1 207 ? -14.733 10.394 31.656 1.00 21.84 207 LEU A C 1
ATOM 1636 O O . LEU A 1 207 ? -14.137 11.238 30.975 1.00 21.33 207 LEU A O 1
ATOM 1641 N N . TRP A 1 208 ? -14.740 9.097 31.349 1.00 22.10 208 TRP A N 1
ATOM 1642 C CA . TRP A 1 208 ? -14.059 8.586 30.167 1.00 23.13 208 TRP A CA 1
ATOM 1643 C C . TRP A 1 208 ? -14.592 9.265 28.914 1.00 23.18 208 TRP A C 1
ATOM 1644 O O . TRP A 1 208 ? -13.818 9.741 28.072 1.00 21.93 208 TRP A O 1
ATOM 1655 N N . GLU A 1 209 ? -15.919 9.380 28.799 1.00 21.94 209 GLU A N 1
ATOM 1656 C CA . GLU A 1 209 ? -16.490 9.974 27.594 1.00 22.01 209 GLU A CA 1
ATOM 1657 C C . GLU A 1 209 ? -16.197 11.468 27.489 1.00 22.83 209 GLU A C 1
ATOM 1658 O O . GLU A 1 209 ? -16.051 11.998 26.378 1.00 21.22 209 GLU A O 1
ATOM 1664 N N . ASP A 1 210 ? -16.125 12.160 28.622 1.00 23.26 210 ASP A N 1
ATOM 1665 C CA . ASP A 1 210 ? -15.716 13.561 28.630 1.00 21.86 210 ASP A CA 1
ATOM 1666 C C . ASP A 1 210 ? -14.334 13.726 28.005 1.00 23.90 210 ASP A C 1
ATOM 1667 O O . ASP A 1 210 ? -14.151 14.528 27.079 1.00 23.28 210 ASP A O 1
ATOM 1672 N N . LEU A 1 211 ? -13.358 12.937 28.462 1.00 21.97 211 LEU A N 1
ATOM 1673 C CA . LEU A 1 211 ? -12.023 13.019 27.870 1.00 21.42 211 LEU A CA 1
ATOM 1674 C C . LEU A 1 211 ? -12.037 12.564 26.419 1.00 24.34 211 LEU A C 1
ATOM 1675 O O . LEU A 1 211 ? -11.332 13.135 25.583 1.00 21.20 211 LEU A O 1
ATOM 1680 N N . ALA A 1 212 ? -12.807 11.515 26.110 1.00 19.94 212 ALA A N 1
ATOM 1681 C CA . ALA A 1 212 ? -12.818 10.989 24.746 1.00 20.20 212 ALA A CA 1
ATOM 1682 C C . ALA A 1 212 ? -13.359 12.021 23.771 1.00 23.17 212 ALA A C 1
ATOM 1683 O O . ALA A 1 212 ? -12.878 12.129 22.640 1.00 20.26 212 ALA A O 1
ATOM 1685 N N . GLN A 1 213 ? -14.367 12.780 24.192 1.00 22.40 213 GLN A N 1
ATOM 1686 C CA . GLN A 1 213 ? -14.936 13.815 23.342 1.00 21.78 213 GLN A CA 1
ATOM 1687 C C . GLN A 1 213 ? -13.964 14.971 23.138 1.00 23.83 213 GLN A C 1
ATOM 1688 O O . GLN A 1 213 ? -13.940 15.568 22.054 1.00 22.56 213 GLN A O 1
ATOM 1694 N N . ASP A 1 214 ? -13.131 15.279 24.136 1.00 21.94 214 ASP A N 1
ATOM 1695 C CA . ASP A 1 214 ? -12.070 16.250 23.902 1.00 20.98 214 ASP A CA 1
ATOM 1696 C C . ASP A 1 214 ? -11.098 15.730 22.850 1.00 24.03 214 ASP A C 1
ATOM 1697 O O . ASP A 1 214 ? -10.698 16.464 21.939 1.00 23.95 214 ASP A O 1
ATOM 1702 N N . ALA A 1 215 ? -10.697 14.460 22.971 1.00 22.74 215 ALA A N 1
ATOM 1703 C CA . ALA A 1 215 ? -9.827 13.869 21.957 1.00 19.06 215 ALA A CA 1
ATOM 1704 C C . ALA A 1 215 ? -10.474 13.915 20.582 1.00 21.12 215 ALA A C 1
ATOM 1705 O O . ALA A 1 215 ? -9.818 14.271 19.605 1.00 19.37 215 ALA A O 1
ATOM 1707 N N . GLU A 1 216 ? -11.764 13.582 20.492 1.00 20.99 216 GLU A N 1
ATOM 1708 C CA . GLU A 1 216 ? -12.445 13.614 19.197 1.00 22.17 216 GLU A CA 1
ATOM 1709 C C . GLU A 1 216 ? -12.458 15.011 18.599 1.00 20.48 216 GLU A C 1
ATOM 1710 O O . GLU A 1 216 ? -12.304 15.171 17.378 1.00 21.60 216 GLU A O 1
ATOM 1716 N N . HIS A 1 217 ? -12.615 16.028 19.446 1.00 20.30 217 HIS A N 1
ATOM 1717 C CA . HIS A 1 217 ? -12.543 17.413 19.001 1.00 23.19 217 HIS A CA 1
ATOM 1718 C C . HIS A 1 217 ? -11.159 17.731 18.445 1.00 22.19 217 HIS A C 1
ATOM 1719 O O . HIS A 1 217 ? -11.038 18.305 17.355 1.00 22.95 217 HIS A O 1
ATOM 1726 N N . TYR A 1 218 ? -10.104 17.287 19.130 1.00 21.33 218 TYR A N 1
ATOM 1727 C CA . TYR A 1 218 ? -8.753 17.554 18.634 1.00 22.54 218 TYR A CA 1
ATOM 1728 C C . TYR A 1 218 ? -8.465 16.794 17.338 1.00 19.98 218 TYR A C 1
ATOM 1729 O O . TYR A 1 218 ? -7.797 17.323 16.443 1.00 20.78 218 TYR A O 1
ATOM 1738 N N . TYR A 1 219 ? -8.949 15.551 17.217 1.00 18.64 219 TYR A N 1
ATOM 1739 C CA . TYR A 1 219 ? -8.783 14.825 15.958 1.00 19.89 219 TYR A CA 1
ATOM 1740 C C . TYR A 1 219 ? -9.449 15.569 14.813 1.00 23.01 219 TYR A C 1
ATOM 1741 O O . TYR A 1 219 ? -8.889 15.676 13.707 1.00 20.76 219 TYR A O 1
ATOM 1750 N N . ARG A 1 220 ? -10.661 16.074 15.051 1.00 21.33 220 ARG A N 1
ATOM 1751 C CA . ARG A 1 220 ? -11.385 16.782 13.999 1.00 21.82 220 ARG A CA 1
ATOM 1752 C C . ARG A 1 220 ? -10.632 18.041 13.574 1.00 23.02 220 ARG A C 1
ATOM 1753 O O . ARG A 1 220 ? -10.509 18.331 12.370 1.00 24.10 220 ARG A O 1
ATOM 1761 N N . ASN A 1 221 ? -10.110 18.788 14.552 1.00 21.96 221 ASN A N 1
ATOM 1762 C CA . ASN A 1 221 ? -9.288 19.958 14.264 1.00 22.34 221 ASN A CA 1
ATOM 1763 C C . ASN A 1 221 ? -8.043 19.582 13.470 1.00 23.50 221 ASN A C 1
ATOM 1764 O O . ASN A 1 221 ? -7.682 20.276 12.512 1.00 25.49 221 ASN A O 1
ATOM 1769 N N . ALA A 1 222 ? -7.364 18.495 13.857 1.00 22.43 222 ALA A N 1
ATOM 1770 C CA . ALA A 1 222 ? -6.165 18.082 13.127 1.00 24.15 222 ALA A CA 1
ATOM 1771 C C . ALA A 1 222 ? -6.510 17.665 11.704 1.00 22.47 222 ALA A C 1
ATOM 1772 O O . ALA A 1 222 ? -5.812 18.037 10.754 1.00 22.73 222 ALA A O 1
ATOM 1774 N N . LEU A 1 223 ? -7.583 16.890 11.536 1.00 19.06 223 LEU A N 1
ATOM 1775 C CA . LEU A 1 223 ? -7.948 16.423 10.199 1.00 20.92 223 LEU A CA 1
ATOM 1776 C C . LEU A 1 223 ? -8.378 17.567 9.291 1.00 22.42 223 LEU A C 1
ATOM 1777 O O . LEU A 1 223 ? -8.242 17.466 8.062 1.00 22.44 223 LEU A O 1
ATOM 1782 N N . ALA A 1 224 ? -8.898 18.657 9.859 1.00 22.14 224 ALA A N 1
ATOM 1783 C CA . ALA A 1 224 ? -9.282 19.805 9.042 1.00 26.68 224 ALA A CA 1
ATOM 1784 C C . ALA A 1 224 ? -8.087 20.469 8.360 1.00 22.69 224 ALA A C 1
ATOM 1785 O O . ALA A 1 224 ? -8.271 21.156 7.343 1.00 23.98 224 ALA A O 1
ATOM 1787 N N . THR A 1 225 ? -6.871 20.288 8.890 1.00 20.97 225 THR A N 1
ATOM 1788 C CA . THR A 1 225 ? -5.667 20.841 8.290 1.00 22.69 225 THR A CA 1
ATOM 1789 C C . THR A 1 225 ? -5.080 19.949 7.205 1.00 21.09 225 THR A C 1
ATOM 1790 O O . THR A 1 225 ? -4.121 20.362 6.542 1.00 20.67 225 THR A O 1
ATOM 1794 N N . LEU A 1 226 ? -5.614 18.741 7.015 1.00 20.21 226 LEU A N 1
ATOM 1795 C CA . LEU A 1 226 ? -5.006 17.805 6.075 1.00 23.36 226 LEU A CA 1
ATOM 1796 C C . LEU A 1 226 ? -4.879 18.347 4.651 1.00 20.20 226 LEU A C 1
ATOM 1797 O O . LEU A 1 226 ? -3.866 18.031 4.004 1.00 21.75 226 LEU A O 1
ATOM 1802 N N . PRO A 1 227 ? -5.782 19.177 4.133 1.00 19.71 227 PRO A N 1
ATOM 1803 C CA . PRO A 1 227 ? -5.577 19.695 2.765 1.00 19.38 227 PRO A CA 1
ATOM 1804 C C . PRO A 1 227 ? -4.345 20.582 2.619 1.00 22.32 227 PRO A C 1
ATOM 1805 O O . PRO A 1 227 ? -3.864 20.776 1.491 1.00 20.66 227 PRO A O 1
ATOM 1809 N N . GLU A 1 228 ? -3.806 21.114 3.719 1.00 22.62 228 GLU A N 1
ATOM 1810 C CA . GLU A 1 228 ? -2.617 21.956 3.644 1.00 22.96 228 GLU A CA 1
ATOM 1811 C C . GLU A 1 228 ? -1.320 21.158 3.597 1.00 21.25 228 GLU A C 1
ATOM 1812 O O . GLU A 1 228 ? -0.266 21.747 3.344 1.00 26.97 228 GLU A O 1
ATOM 1818 N N . TYR A 1 229 ? -1.361 19.863 3.846 1.00 21.30 229 TYR A N 1
ATOM 1819 C CA . TYR A 1 229 ? -0.188 19.019 3.679 1.00 20.26 229 TYR A CA 1
ATOM 1820 C C . TYR A 1 229 ? 0.026 18.741 2.196 1.00 18.82 229 TYR A C 1
ATOM 1821 O O . TYR A 1 229 ? -0.939 18.747 1.422 1.00 22.48 229 TYR A O 1
ATOM 1830 N N . PRO A 1 230 ? 1.269 18.496 1.768 1.00 20.94 230 PRO A N 1
ATOM 1831 C CA . PRO A 1 230 ? 1.491 18.051 0.382 1.00 22.21 230 PRO A CA 1
ATOM 1832 C C . PRO A 1 230 ? 0.835 16.699 0.164 1.00 22.71 230 PRO A C 1
ATOM 1833 O O . PRO A 1 230 ? 0.630 15.930 1.100 1.00 21.95 230 PRO A O 1
ATOM 1837 N N . VAL A 1 231 ? 0.530 16.394 -1.104 1.00 22.38 231 VAL A N 1
ATOM 1838 C CA . VAL A 1 231 ? -0.328 15.244 -1.371 1.00 23.91 231 VAL A CA 1
ATOM 1839 C C . VAL A 1 231 ? 0.273 13.957 -0.800 1.00 24.71 231 VAL A C 1
ATOM 1840 O O . VAL A 1 231 ? -0.456 13.108 -0.268 1.00 24.02 231 VAL A O 1
ATOM 1844 N N . TYR A 1 232 ? 1.608 13.818 -0.827 1.00 22.59 232 TYR A N 1
ATOM 1845 C CA . TYR A 1 232 ? 2.218 12.554 -0.424 1.00 21.39 232 TYR A CA 1
ATOM 1846 C C . TYR A 1 232 ? 2.147 12.300 1.084 1.00 23.52 232 TYR A C 1
ATOM 1847 O O . TYR A 1 232 ? 2.420 11.175 1.523 1.00 22.55 232 TYR A O 1
ATOM 1856 N N . SER A 1 233 ? 1.783 13.302 1.880 1.00 19.16 233 SER A N 1
ATOM 1857 C CA . SER A 1 233 ? 1.649 13.149 3.324 1.00 19.85 233 SER A CA 1
ATOM 1858 C C . SER A 1 233 ? 0.207 12.994 3.787 1.00 22.55 233 SER A C 1
ATOM 1859 O O . SER A 1 233 ? -0.019 12.751 4.978 1.00 19.62 233 SER A O 1
ATOM 1862 N N . ARG A 1 234 ? -0.776 13.155 2.905 1.00 21.67 234 ARG A N 1
ATOM 1863 C CA . ARG A 1 234 ? -2.156 13.229 3.371 1.00 20.75 234 ARG A CA 1
ATOM 1864 C C . ARG A 1 234 ? -2.662 11.880 3.850 1.00 22.85 234 ARG A C 1
ATOM 1865 O O . ARG A 1 234 ? -3.312 11.798 4.899 1.00 21.37 234 ARG A O 1
ATOM 1873 N N . THR A 1 235 ? -2.371 10.817 3.120 1.00 21.98 235 THR A N 1
ATOM 1874 C CA . THR A 1 235 ? -2.802 9.495 3.569 1.00 23.72 235 THR A CA 1
ATOM 1875 C C . THR A 1 235 ? -1.982 9.026 4.771 1.00 21.73 235 THR A C 1
ATOM 1876 O O . THR A 1 235 ? -2.554 8.473 5.722 1.00 20.06 235 THR A O 1
ATOM 1880 N N . PRO A 1 236 ? -0.653 9.206 4.785 1.00 21.70 236 PRO A N 1
ATOM 1881 C CA . PRO A 1 236 ? 0.083 8.849 6.011 1.00 23.86 236 PRO A CA 1
ATOM 1882 C C . PRO A 1 236 ? -0.437 9.560 7.246 1.00 21.97 236 PRO A C 1
ATOM 1883 O O . PRO A 1 236 ? -0.679 8.906 8.268 1.00 22.20 236 PRO A O 1
ATOM 1887 N N . VAL A 1 237 ? -0.633 10.882 7.187 1.00 21.15 237 VAL A N 1
ATOM 1888 C CA . VAL A 1 237 ? -1.025 11.619 8.389 1.00 20.06 237 VAL A CA 1
ATOM 1889 C C . VAL A 1 237 ? -2.491 11.357 8.719 1.00 19.90 237 VAL A C 1
ATOM 1890 O O . VAL A 1 237 ? -2.851 11.092 9.878 1.00 20.12 237 VAL A O 1
ATOM 1894 N N . GLY A 1 238 ? -3.364 11.442 7.713 1.00 19.91 238 GLY A N 1
ATOM 1895 C CA . GLY A 1 238 ? -4.775 11.180 7.960 1.00 19.90 238 GLY A CA 1
ATOM 1896 C C . GLY A 1 238 ? -5.018 9.747 8.387 1.00 21.30 238 GLY A C 1
ATOM 1897 O O . GLY A 1 238 ? -5.840 9.483 9.274 1.00 22.54 238 GLY A O 1
ATOM 1898 N N . GLY A 1 239 ? -4.267 8.814 7.797 1.00 20.82 239 GLY A N 1
ATOM 1899 C CA . GLY A 1 239 ? -4.372 7.414 8.169 1.00 19.88 239 GLY A CA 1
ATOM 1900 C C . GLY A 1 239 ? -3.879 7.144 9.577 1.00 22.32 239 GLY A C 1
ATOM 1901 O O . GLY A 1 239 ? -4.522 6.417 10.333 1.00 22.85 239 GLY A O 1
ATOM 1902 N N . ALA A 1 240 ? -2.734 7.714 9.940 1.00 21.75 240 ALA A N 1
ATOM 1903 C CA . ALA A 1 240 ? -2.274 7.621 11.323 1.00 21.64 240 ALA A CA 1
ATOM 1904 C C . ALA A 1 240 ? -3.329 8.169 12.273 1.00 22.23 240 ALA A C 1
ATOM 1905 O O . ALA A 1 240 ? -3.655 7.552 13.304 1.00 21.27 240 ALA A O 1
ATOM 1907 N N . ALA A 1 241 ? -3.879 9.336 11.941 1.00 19.31 241 ALA A N 1
ATOM 1908 C CA . ALA A 1 241 ? -4.860 9.964 12.823 1.00 24.41 241 ALA A CA 1
ATOM 1909 C C . ALA A 1 241 ? -6.101 9.095 12.982 1.00 22.38 241 ALA A C 1
ATOM 1910 O O . ALA A 1 241 ? -6.590 8.886 14.097 1.00 20.75 241 ALA A O 1
ATOM 1912 N N . LYS A 1 242 ? -6.632 8.580 11.869 1.00 21.09 242 LYS A N 1
ATOM 1913 C CA . LYS A 1 242 ? -7.885 7.837 11.959 1.00 20.59 242 LYS A CA 1
ATOM 1914 C C . LYS A 1 242 ? -7.691 6.451 12.563 1.00 22.21 242 LYS A C 1
ATOM 1915 O O . LYS A 1 242 ? -8.594 5.962 13.257 1.00 22.00 242 LYS A O 1
ATOM 1921 N N . MET A 1 243 ? -6.546 5.789 12.332 1.00 20.56 243 MET A N 1
ATOM 1922 C CA . MET A 1 243 ? -6.403 4.491 12.989 1.00 21.73 243 MET A CA 1
ATOM 1923 C C . MET A 1 243 ? -6.213 4.651 14.485 1.00 20.71 243 MET A C 1
ATOM 1924 O O . MET A 1 243 ? -6.638 3.782 15.257 1.00 22.92 243 MET A O 1
ATOM 1929 N N . TYR A 1 244 ? -5.576 5.739 14.920 1.00 19.67 244 TYR A N 1
ATOM 1930 C CA . TYR A 1 244 ? -5.389 5.886 16.356 1.00 21.08 244 TYR A CA 1
ATOM 1931 C C . TYR A 1 244 ? -6.703 6.334 16.997 1.00 20.75 244 TYR A C 1
ATOM 1932 O O . TYR A 1 244 ? -7.069 5.857 18.081 1.00 21.21 244 TYR A O 1
ATOM 1941 N N . ARG A 1 245 ? -7.443 7.224 16.330 1.00 19.42 245 ARG A N 1
ATOM 1942 C CA . ARG A 1 245 ? -8.765 7.622 16.825 1.00 21.72 245 ARG A CA 1
ATOM 1943 C C . ARG A 1 245 ? -9.677 6.418 17.025 1.00 21.56 245 ARG A C 1
ATOM 1944 O O . ARG A 1 245 ? -10.474 6.386 17.980 1.00 23.37 245 ARG A O 1
ATOM 1952 N N . ALA A 1 246 ? -9.542 5.404 16.169 1.00 20.78 246 ALA A N 1
ATOM 1953 C CA . ALA A 1 246 ? -10.409 4.235 16.224 1.00 21.21 246 ALA A CA 1
ATOM 1954 C C . ALA A 1 246 ? -10.233 3.433 17.513 1.00 24.53 246 ALA A C 1
ATOM 1955 O O . ALA A 1 246 ? -11.084 2.591 17.816 1.00 23.56 246 ALA A O 1
ATOM 1957 N N . ILE A 1 247 ? -9.142 3.653 18.258 1.00 21.09 247 ILE A N 1
ATOM 1958 C CA . ILE A 1 247 ? -9.008 3.041 19.580 1.00 18.59 247 ILE A CA 1
ATOM 1959 C C . ILE A 1 247 ? -10.184 3.439 20.468 1.00 21.77 247 ILE A C 1
ATOM 1960 O O . ILE A 1 247 ? -10.685 2.631 21.259 1.00 21.03 247 ILE A O 1
ATOM 1965 N N . ILE A 1 248 ? -10.643 4.689 20.350 1.00 21.76 248 ILE A N 1
ATOM 1966 C CA . ILE A 1 248 ? -11.741 5.187 21.188 1.00 23.01 248 ILE A CA 1
ATOM 1967 C C . ILE A 1 248 ? -12.999 4.344 20.996 1.00 23.50 248 ILE A C 1
ATOM 1968 O O . ILE A 1 248 ? -13.553 3.795 21.959 1.00 25.00 248 ILE A O 1
ATOM 1973 N N . GLN A 1 249 ? -13.469 4.218 19.746 1.00 21.47 249 GLN A N 1
ATOM 1974 C CA . GLN A 1 249 ? -14.679 3.432 19.506 1.00 22.60 249 GLN A CA 1
ATOM 1975 C C . GLN A 1 249 ? -14.463 1.958 19.833 1.00 24.27 249 GLN A C 1
ATOM 1976 O O . GLN A 1 249 ? -15.416 1.261 20.205 1.00 26.50 249 GLN A O 1
ATOM 1982 N N . THR A 1 250 ? -13.229 1.465 19.707 1.00 22.56 250 THR A N 1
ATOM 1983 C CA . THR A 1 250 ? -12.941 0.096 20.125 1.00 22.00 250 THR A CA 1
ATOM 1984 C C . THR A 1 250 ? -13.205 -0.090 21.611 1.00 24.87 250 THR A C 1
ATOM 1985 O O . THR A 1 250 ? -13.793 -1.095 22.032 1.00 27.64 250 THR A O 1
ATOM 1989 N N . VAL A 1 251 ? -12.765 0.867 22.422 1.00 24.08 251 VAL A N 1
ATOM 1990 C CA . VAL A 1 251 ? -13.004 0.755 23.855 1.00 23.02 251 VAL A CA 1
ATOM 1991 C C . VAL A 1 251 ? -14.496 0.854 24.154 1.00 22.98 251 VAL A C 1
ATOM 1992 O O . VAL A 1 251 ? -15.028 0.092 24.971 1.00 30.39 251 VAL A O 1
ATOM 1996 N N . ARG A 1 252 ? -15.194 1.789 23.506 1.00 26.07 252 ARG A N 1
ATOM 1997 C CA . ARG A 1 252 ? -16.648 1.871 23.668 1.00 27.80 252 ARG A CA 1
ATOM 1998 C C . ARG A 1 252 ? -17.318 0.548 23.333 1.00 31.17 252 ARG A C 1
ATOM 1999 O O . ARG A 1 252 ? -18.216 0.090 24.053 1.00 30.72 252 ARG A O 1
ATOM 2007 N N . ASN A 1 253 ? -16.920 -0.062 22.210 1.00 28.76 253 ASN A N 1
ATOM 2008 C CA . ASN A 1 253 ? -17.561 -1.298 21.776 1.00 30.74 253 ASN A CA 1
ATOM 2009 C C . ASN A 1 253 ? -17.297 -2.436 22.755 1.00 34.89 253 ASN A C 1
ATOM 2010 O O . ASN A 1 253 ? -18.120 -3.352 22.876 1.00 35.81 253 ASN A O 1
ATOM 2015 N N . ASN A 1 254 ? -16.178 -2.386 23.479 1.00 34.77 254 ASN A N 1
ATOM 2016 C CA . ASN A 1 254 ? -15.878 -3.348 24.531 1.00 33.17 254 ASN A CA 1
ATOM 2017 C C . ASN A 1 254 ? -16.349 -2.881 25.910 1.00 31.38 254 ASN A C 1
ATOM 2018 O O . ASN A 1 254 ? -15.762 -3.285 26.913 1.00 34.38 254 ASN A O 1
ATOM 2023 N N . ASP A 1 255 ? -17.367 -2.013 25.970 1.00 32.04 255 ASP A N 1
ATOM 2024 C CA . ASP A 1 255 ? -18.025 -1.576 27.215 1.00 34.16 255 ASP A CA 1
ATOM 2025 C C . ASP A 1 255 ? -17.051 -0.968 28.225 1.00 34.69 255 ASP A C 1
ATOM 2026 O O . ASP A 1 255 ? -17.187 -1.154 29.445 1.00 32.45 255 ASP A O 1
ATOM 2031 N N . TYR A 1 256 ? -16.075 -0.211 27.721 1.00 30.36 256 TYR A N 1
ATOM 2032 C CA . TYR A 1 256 ? -15.166 0.582 28.545 1.00 30.79 256 TYR A CA 1
ATOM 2033 C C . TYR A 1 256 ? -14.295 -0.270 29.468 1.00 30.91 256 TYR A C 1
ATOM 2034 O O . TYR A 1 256 ? -13.772 0.233 30.466 1.00 29.22 256 TYR A O 1
ATOM 2043 N N . GLN A 1 257 ? -14.093 -1.547 29.141 1.00 32.21 257 GLN A N 1
ATOM 2044 C CA . GLN A 1 257 ? -13.274 -2.442 29.960 1.00 35.43 257 GLN A CA 1
ATOM 2045 C C . GLN A 1 257 ? -11.803 -2.175 29.650 1.00 34.97 257 GLN A C 1
ATOM 2046 O O . GLN A 1 257 ? -11.210 -2.796 28.767 1.00 35.54 257 GLN A O 1
ATOM 2052 N N . VAL A 1 258 ? -11.200 -1.251 30.395 1.00 29.34 258 VAL A N 1
ATOM 2053 C CA . VAL A 1 258 ? -9.816 -0.854 30.190 1.00 31.76 258 VAL A CA 1
ATOM 2054 C C . VAL A 1 258 ? -8.937 -1.261 31.374 1.00 30.85 258 VAL A C 1
ATOM 2055 O O . VAL A 1 258 ? -7.865 -0.688 31.575 1.00 29.91 258 VAL A O 1
ATOM 2059 N N . PHE A 1 259 ? -9.376 -2.243 32.165 1.00 33.25 259 PHE A N 1
ATOM 2060 C CA . PHE A 1 259 ? -8.591 -2.752 33.284 1.00 33.20 259 PHE A CA 1
ATOM 2061 C C . PHE A 1 259 ? -8.065 -4.163 33.022 1.00 35.93 259 PHE A C 1
ATOM 2062 O O . PHE A 1 259 ? -7.728 -4.885 33.964 1.00 40.28 259 PHE A O 1
ATOM 2070 N N . GLY A 1 260 ? -7.983 -4.568 31.759 1.00 37.35 260 GLY A N 1
ATOM 2071 C CA . GLY A 1 260 ? -7.39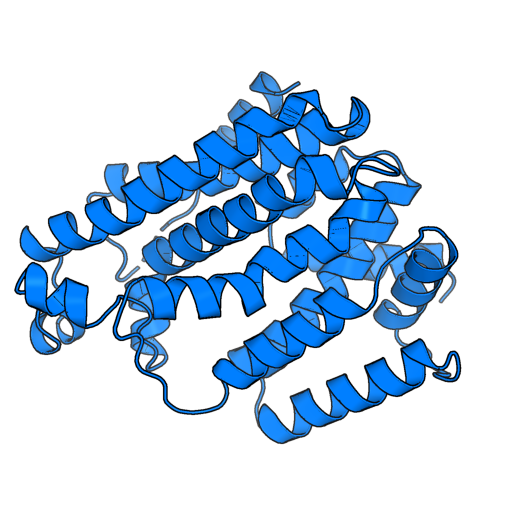4 -5.847 31.403 1.00 39.18 260 GLY A CA 1
ATOM 2072 C C . GLY A 1 260 ? -6.341 -5.742 30.313 1.00 40.19 260 GLY A C 1
ATOM 2073 O O . GLY A 1 260 ? -6.368 -6.511 29.351 1.00 42.50 260 GLY A O 1
ATOM 2074 N N . ASN A 1 263 ? -6.854 -2.938 24.615 1.00 35.07 263 ASN A N 1
ATOM 2075 C CA . ASN A 1 263 ? -7.791 -2.784 23.503 1.00 35.11 263 ASN A CA 1
ATOM 2076 C C . ASN A 1 263 ? -7.013 -2.416 22.235 1.00 37.55 263 ASN A C 1
ATOM 2077 O O . ASN A 1 263 ? -6.171 -1.515 22.256 1.00 38.49 263 ASN A O 1
ATOM 2082 N N . TYR A 1 264 ? -7.292 -3.125 21.141 1.00 33.90 264 TYR A N 1
ATOM 2083 C CA . TYR A 1 264 ? -6.572 -2.975 19.883 1.00 36.50 264 TYR A CA 1
ATOM 2084 C C . TYR A 1 264 ? -7.557 -2.747 18.751 1.00 30.72 264 TYR A C 1
ATOM 2085 O O . TYR A 1 264 ? -8.600 -3.402 18.690 1.00 31.55 264 TYR A O 1
ATOM 2087 N N . VAL A 1 265 ? -7.214 -1.837 17.838 1.00 30.00 265 VAL A N 1
ATOM 2088 C CA . VAL A 1 265 ? -7.887 -1.819 16.546 1.00 28.52 265 VAL A CA 1
ATOM 2089 C C . VAL A 1 265 ? -7.394 -3.020 15.751 1.00 28.57 265 VAL A C 1
ATOM 2090 O O . VAL A 1 265 ? -6.189 -3.309 15.718 1.00 30.41 265 VAL A O 1
ATOM 2094 N N . SER A 1 266 ? -8.323 -3.750 15.137 1.00 30.81 266 SER A N 1
ATOM 2095 C CA . SER A 1 266 ? -7.956 -4.982 14.458 1.00 30.70 266 SER A CA 1
ATOM 2096 C C . SER A 1 266 ? -7.123 -4.682 13.213 1.00 30.25 266 SER A C 1
ATOM 2097 O O . SER A 1 266 ? -7.224 -3.603 12.619 1.00 28.48 266 SER A O 1
ATOM 2100 N N . ASP A 1 267 ? -6.276 -5.654 12.838 1.00 28.37 267 ASP A N 1
ATOM 2101 C CA . ASP A 1 267 ? -5.494 -5.545 11.605 1.00 31.93 267 ASP A CA 1
ATOM 2102 C C . ASP A 1 267 ? -6.388 -5.217 10.416 1.00 32.39 267 ASP A C 1
ATOM 2103 O O . ASP A 1 267 ? -6.030 -4.399 9.563 1.00 30.46 267 ASP A O 1
ATOM 2108 N N . GLN A 1 268 ? -7.555 -5.861 10.341 1.00 31.12 268 GLN A N 1
ATOM 2109 C CA . GLN A 1 268 ? -8.467 -5.625 9.228 1.00 30.47 268 GLN A CA 1
ATOM 2110 C C . GLN A 1 268 ? -9.037 -4.214 9.268 1.00 30.48 268 GLN A C 1
ATOM 2111 O O . GLN A 1 268 ? -9.179 -3.564 8.223 1.00 29.54 268 GLN A O 1
ATOM 2117 N N . MET A 1 269 ? -9.357 -3.712 10.465 1.00 28.44 269 MET A N 1
ATOM 2118 C CA . MET A 1 269 ? -9.877 -2.354 10.564 1.00 27.34 269 MET A CA 1
ATOM 2119 C C . MET A 1 269 ? -8.831 -1.329 10.129 1.00 27.02 269 MET A C 1
ATOM 2120 O O . MET A 1 269 ? -9.167 -0.323 9.490 1.00 29.83 269 MET A O 1
ATOM 2122 N N . LYS A 1 270 ? -7.559 -1.563 10.464 1.00 29.04 270 LYS A N 1
ATOM 2123 C CA . LYS A 1 270 ? -6.509 -0.658 10.011 1.00 27.38 270 LYS A CA 1
ATOM 2124 C C . LYS A 1 270 ? -6.447 -0.634 8.491 1.00 26.57 270 LYS A C 1
ATOM 2125 O O . LYS A 1 270 ? -6.297 0.435 7.884 1.00 26.13 270 LYS A O 1
ATOM 2131 N N . LYS A 1 271 ? -6.596 -1.802 7.858 1.00 27.52 271 LYS A N 1
ATOM 2132 C CA . LYS A 1 271 ? -6.572 -1.858 6.395 1.00 27.27 271 LYS A CA 1
ATOM 2133 C C . LYS A 1 271 ? -7.766 -1.126 5.792 1.00 29.63 271 LYS A C 1
ATOM 2134 O O . LYS A 1 271 ? -7.643 -0.477 4.741 1.00 29.32 271 LYS A O 1
ATOM 2140 N N . GLN A 1 272 ? -8.939 -1.245 6.424 1.00 28.62 272 GLN A N 1
ATOM 2141 C CA . GLN A 1 272 ? -10.103 -0.493 5.969 1.00 31.61 272 GLN A CA 1
ATOM 2142 C C . GLN A 1 272 ? -9.835 1.006 6.024 1.00 32.11 272 GLN A C 1
ATOM 2143 O O . GLN A 1 272 ? -10.147 1.740 5.081 1.00 28.31 272 GLN A O 1
ATOM 2149 N N . ILE A 1 273 ? -9.277 1.488 7.141 1.00 27.06 273 ILE A N 1
ATOM 2150 C CA . ILE A 1 273 ? -9.036 2.924 7.267 1.00 28.61 273 ILE A CA 1
ATOM 2151 C C . ILE A 1 273 ? -8.032 3.396 6.221 1.00 29.20 273 ILE A C 1
ATOM 2152 O O . ILE A 1 273 ? -8.215 4.446 5.592 1.00 30.07 273 ILE A O 1
ATOM 2157 N N . ILE A 1 274 ? -6.962 2.626 6.010 1.00 28.72 274 ILE A N 1
ATOM 2158 C CA . ILE A 1 274 ? -5.963 3.007 5.015 1.00 28.17 274 ILE A CA 1
ATOM 2159 C C . ILE A 1 274 ? -6.577 3.024 3.623 1.00 30.13 274 ILE A C 1
ATOM 2160 O O . ILE A 1 274 ? -6.323 3.939 2.829 1.00 32.70 274 ILE A O 1
ATOM 2165 N N . ALA A 1 275 ? -7.405 2.025 3.310 1.00 29.99 275 ALA A N 1
ATOM 2166 C CA . ALA A 1 275 ? -8.010 1.956 1.982 1.00 29.07 275 ALA A CA 1
ATOM 2167 C C . ALA A 1 275 ? -8.917 3.153 1.729 1.00 31.42 275 ALA A C 1
ATOM 2168 O O . ALA A 1 275 ? -8.913 3.722 0.627 1.00 30.85 275 ALA A O 1
ATOM 2170 N N . GLU A 1 276 ? -9.690 3.560 2.745 1.00 29.42 276 GLU A N 1
ATOM 2171 C CA . GLU A 1 276 ? -10.577 4.708 2.589 1.00 32.26 276 GLU A CA 1
ATOM 2172 C C . GLU A 1 276 ? -9.791 5.996 2.361 1.00 32.56 276 GLU A C 1
ATOM 2173 O O . GLU A 1 276 ? -10.176 6.822 1.522 1.00 33.73 276 GLU A O 1
ATOM 2175 N N . MET A 1 277 ? -8.696 6.196 3.111 1.00 30.62 277 MET A N 1
ATOM 2176 C CA . MET A 1 277 ? -7.825 7.341 2.860 1.00 30.69 277 MET A CA 1
ATOM 2177 C C . MET A 1 277 ? -7.292 7.328 1.431 1.00 34.06 277 MET A C 1
ATOM 2178 O O . MET A 1 277 ? -7.343 8.345 0.731 1.00 30.92 277 MET A O 1
ATOM 2183 N N . GLN A 1 278 ? -6.777 6.185 0.981 1.00 32.14 278 GLN A N 1
ATOM 2184 C CA . GLN A 1 278 ? -6.170 6.106 -0.351 1.00 35.49 278 GLN A CA 1
ATOM 2185 C C . GLN A 1 278 ? -7.164 6.502 -1.439 1.00 37.09 278 GLN A C 1
ATOM 2186 O O . GLN A 1 278 ? -6.763 6.962 -2.514 1.00 35.78 278 GLN A O 1
#

Radius of gyration: 18.78 Å; Cα contacts (8 Å, |Δi|>4): 362; chains: 1; bounding box: 53×33×47 Å

Secondary structure (DSSP, 8-state):
--HHHHHHHHHHHHHHH-HHHHHHHTTS-HHHHHHHHHHHHHHHHHHHHHHH-SSHHHHHHHHHHHHHHHHTT------HHHHHHHHHHHHS---HHHHHHHHHHHHTTSS-----SHHHHHHHHIIIIIHHHHHHHHHHSTT-HHHHHHHHHHHHHHHHHHHHHHTHHHHHHTT---S-HHHHHHHT--HHHHHTT---HHHHHHHHHHHHHHHHHHHHHHHTGGGS-HHHHHHHHHHHHHHHHHHHHHHHTTT--------HHHHHHHHHHH-

Organism: Halobacillus halophilus (NCBI:txid1570)

B-factor: mean 29.82, std 7.49, range [17.16, 66.42]

Solvent-accessible surface area: 12910 Å² total; per-residue (Å²): 128,86,52,88,79,0,3,65,70,0,70,82,45,0,83,94,94,16,57,7,31,14,67,0,11,58,60,9,55,115,75,31,47,25,0,0,16,1,0,17,1,2,8,40,59,0,31,69,22,8,69,82,30,104,65,38,113,115,74,2,53,61,10,15,99,26,0,79,78,22,59,83,72,53,46,165,56,154,49,22,5,16,43,0,1,88,9,0,37,130,115,26,105,14,71,40,52,9,0,87,57,4,3,63,0,3,112,35,21,40,134,139,98,88,2,47,53,72,109,54,2,36,100,12,0,46,22,15,13,0,0,31,19,22,1,11,1,12,0,9,0,71,90,17,44,100,164,0,84,92,5,6,34,32,22,6,36,0,27,32,2,1,39,4,1,64,14,10,2,108,22,30,95,101,173,57,64,21,11,0,90,76,7,22,112,117,48,48,5,73,190,90,27,4,132,80,81,94,45,54,124,9,4,55,90,1,0,29,27,1,0,96,39,0,36,86,29,0,137,51,9,35,80,29,22,95,83,9,37,112,73,0,87,25,4,13,0,0,4,1,73,0,21,72,24,11,2,86,35,0,49,110,77,96,34,94,7,38,124,64,82,14,64,107,113,28,26,115,111,34,14,63,91,44,148